Protein AF-A0A956JYJ6-F1 (afdb_monomer_lite)

Sequence (283 aa):
MKRLAWSGLVLSVLTLIACAGDPVPDDDPTSTAAQPLAGEDGTGTIAIANTVVNAYASLAADAASGDATITVDDATLLTTAALGPVGRGDLLMVIQMQGATISSANNAAYGTVSSLGGAGNYELVFATGVAGNQITLAAPLRNAYRIAGHTQVVRVPQYQRLEVTAAGSITAPAWNGSRGGVVAVYVHDDAQLDGPIDVTGRGFRGGATDNAASTNNATAYRTAADTDGAAKGEGIAGFATDYDGLGGRYGRGAPANGGGGGNAHNGGGGGGANGDDGNVWTG

pLDDT: mean 83.0, std 22.23, range [26.3, 98.81]

Secondary structure (DSSP, 8-state):
----------------------------------PPPTTTT-EEEE-STTB---EEEEB-S-B-TT-SEEEBS-GGGS-BTTTBS--TT-EEEEEE----EE---SSTTTT-EEE-TTTT-EEEEEEEEEETTEEEESS--SS-B-GGGTEEEEEE-EEEEEEE-TT--B--PPP-SSS-S----EEEEEEEESS-B--TT-SSPPPPP-S----SS---SSBS-GGGSPBPPPBTTB-THHHHHTT-SBSS---TTS----SSTTPPP-----S--------

Structure (mmCIF, N/CA/C/O backbone):
data_AF-A0A956JYJ6-F1
#
_entry.id   AF-A0A956JYJ6-F1
#
loop_
_atom_site.group_PDB
_atom_site.id
_atom_site.type_symbol
_atom_site.label_atom_id
_atom_site.label_alt_id
_atom_site.label_comp_id
_atom_site.label_asym_id
_atom_site.label_entity_id
_atom_site.label_seq_id
_atom_site.pdbx_PDB_ins_code
_atom_site.Cartn_x
_atom_site.Cartn_y
_atom_site.Cartn_z
_atom_site.occupancy
_atom_site.B_iso_or_equiv
_atom_site.auth_seq_id
_atom_site.auth_comp_id
_atom_site.auth_asym_id
_atom_site.auth_atom_id
_atom_site.pdbx_PDB_model_num
ATOM 1 N N . MET A 1 1 ? -32.620 26.097 29.976 1.00 37.81 1 MET A N 1
ATOM 2 C CA . MET A 1 1 ? -33.781 25.890 29.075 1.00 37.81 1 MET A CA 1
ATOM 3 C C . MET A 1 1 ? -33.267 25.127 27.862 1.00 37.81 1 MET A C 1
ATOM 5 O O . MET A 1 1 ? -32.302 25.603 27.301 1.00 37.81 1 MET A O 1
ATOM 9 N N . LYS A 1 2 ? -33.723 23.959 27.414 1.00 35.94 2 LYS A N 1
ATOM 10 C CA . LYS A 1 2 ? -34.711 22.957 27.831 1.00 35.94 2 LYS A CA 1
ATOM 11 C C . LYS A 1 2 ? -33.997 21.604 27.638 1.00 35.94 2 LYS A C 1
ATOM 13 O O . LYS A 1 2 ? -33.448 21.374 26.568 1.00 35.94 2 LYS A O 1
ATOM 18 N N . ARG A 1 3 ? -33.974 20.744 28.658 1.00 31.94 3 ARG A N 1
ATOM 19 C CA . ARG A 1 3 ? -33.603 19.328 28.512 1.00 31.94 3 ARG A CA 1
ATOM 20 C C . ARG A 1 3 ? -34.889 18.576 28.177 1.00 31.94 3 ARG A C 1
ATOM 22 O O . ARG A 1 3 ? -35.823 18.638 28.973 1.00 31.94 3 ARG A O 1
ATOM 29 N N . LEU A 1 4 ? -34.956 17.932 27.015 1.00 32.72 4 LEU A N 1
ATOM 30 C CA . LEU A 1 4 ? -35.999 16.953 26.716 1.00 32.72 4 LEU A CA 1
ATOM 31 C C . LEU A 1 4 ? -35.448 15.575 27.093 1.00 32.72 4 LEU A C 1
ATOM 33 O O . LEU A 1 4 ? -34.601 15.029 26.397 1.00 32.72 4 LEU A O 1
ATOM 37 N N . ALA A 1 5 ? -35.896 15.066 28.237 1.00 33.78 5 ALA A N 1
ATOM 38 C CA . ALA A 1 5 ? -35.793 13.659 28.588 1.00 33.78 5 ALA A CA 1
ATOM 39 C C . ALA A 1 5 ? -36.994 12.943 27.966 1.00 33.78 5 ALA A C 1
ATOM 41 O O . ALA A 1 5 ? -38.126 13.394 28.158 1.00 33.78 5 ALA A O 1
ATOM 42 N N . TRP A 1 6 ? -36.761 11.850 27.240 1.00 28.75 6 TRP A N 1
ATOM 43 C CA . TRP A 1 6 ? -37.832 10.938 26.857 1.00 28.75 6 TRP A CA 1
ATOM 44 C C . TRP A 1 6 ? -37.704 9.661 27.682 1.00 28.75 6 TRP A C 1
ATOM 46 O O . TRP A 1 6 ? -36.715 8.939 27.589 1.00 28.75 6 TRP A O 1
ATOM 56 N N . SER A 1 7 ? -38.701 9.450 28.538 1.00 33.88 7 SER A N 1
ATOM 57 C CA . SER A 1 7 ? -38.927 8.239 29.320 1.00 33.88 7 SER A CA 1
ATOM 58 C C . SER A 1 7 ? -39.979 7.374 28.621 1.00 33.88 7 SER A C 1
ATOM 60 O O . SER A 1 7 ? -40.988 7.901 28.152 1.00 33.88 7 SER A O 1
ATOM 62 N N . GLY A 1 8 ? -39.778 6.057 28.635 1.00 30.34 8 GLY A N 1
ATOM 63 C CA . GLY A 1 8 ? -40.733 5.018 28.222 1.00 30.34 8 GLY A CA 1
ATOM 64 C C . GLY A 1 8 ? -39.954 3.862 27.592 1.00 30.34 8 GLY A C 1
ATOM 65 O O . GLY A 1 8 ? -39.206 4.090 26.657 1.00 30.34 8 GLY A O 1
ATOM 66 N N . LEU A 1 9 ? -39.982 2.629 28.090 1.00 26.92 9 LEU A N 1
ATOM 67 C CA . LEU A 1 9 ? -41.157 1.826 28.408 1.00 26.92 9 LEU A CA 1
ATOM 68 C C . LEU A 1 9 ? -40.791 0.794 29.495 1.00 26.92 9 LEU A C 1
ATOM 70 O O . LEU A 1 9 ? -39.827 0.049 29.346 1.00 26.92 9 LEU A O 1
ATOM 74 N N . VAL A 1 10 ? -41.574 0.733 30.574 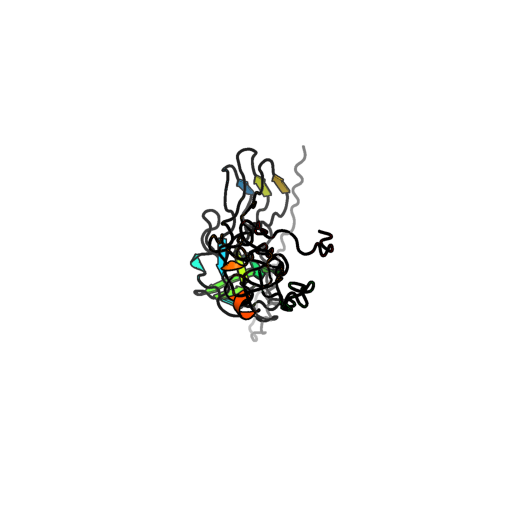1.00 28.67 10 VAL A N 1
ATOM 75 C CA . VAL A 1 10 ? -41.597 -0.400 31.511 1.00 28.67 10 VAL A CA 1
ATOM 76 C C . VAL A 1 10 ? -42.743 -1.298 31.064 1.00 28.67 10 VAL A C 1
ATOM 78 O O . VAL A 1 10 ? -43.893 -0.861 31.091 1.00 28.67 10 VAL A O 1
ATOM 81 N N . LEU A 1 11 ? -42.448 -2.534 30.659 1.00 26.30 11 LEU A N 1
ATOM 82 C CA . LEU A 1 11 ? -43.467 -3.564 30.478 1.00 26.30 11 LEU A CA 1
ATOM 83 C C . LEU A 1 11 ? -43.418 -4.505 31.683 1.00 26.30 11 LEU A C 1
ATOM 85 O O . LEU A 1 11 ? -42.419 -5.173 31.933 1.00 26.30 11 LEU A O 1
ATOM 89 N N . SER A 1 12 ? -44.506 -4.500 32.446 1.00 30.41 12 SER A N 1
ATOM 90 C CA . SER A 1 12 ? -44.765 -5.422 33.546 1.00 30.41 12 SER A CA 1
ATOM 91 C C . SER A 1 12 ? -45.734 -6.494 33.057 1.00 30.41 12 SER A C 1
ATOM 93 O O . SER A 1 12 ? -46.763 -6.167 32.470 1.00 30.41 12 SER A O 1
ATOM 95 N N . VAL A 1 13 ? -45.420 -7.764 33.307 1.00 30.50 13 VAL A N 1
ATOM 96 C CA . VAL A 1 13 ? -46.393 -8.859 33.231 1.00 30.50 13 VAL A CA 1
ATOM 97 C C . VAL A 1 13 ? -46.230 -9.704 34.489 1.00 30.50 13 VAL A C 1
ATOM 99 O O . VAL A 1 13 ? -45.162 -10.241 34.769 1.00 30.50 13 VAL A O 1
ATOM 102 N N . LEU A 1 14 ? -47.303 -9.751 35.274 1.00 28.23 14 LEU A N 1
ATOM 103 C CA . LEU A 1 14 ? -47.503 -10.607 36.438 1.00 28.23 14 LEU A CA 1
ATOM 104 C C . LEU A 1 14 ? -48.556 -11.668 36.070 1.00 28.23 14 LEU A C 1
ATOM 106 O O . LEU A 1 14 ? -49.451 -11.373 35.280 1.00 28.23 14 LEU A O 1
ATOM 110 N N . THR A 1 15 ? -48.503 -12.815 36.763 1.00 30.03 15 THR A N 1
ATOM 111 C CA . THR A 1 15 ? -49.456 -13.957 36.828 1.00 30.03 15 THR A CA 1
ATOM 112 C C . THR A 1 15 ? -49.265 -15.047 35.761 1.00 30.03 15 THR A C 1
ATOM 114 O O . THR A 1 15 ? -49.015 -14.726 34.612 1.00 30.03 15 THR A O 1
ATOM 117 N N . LEU A 1 16 ? -49.336 -16.358 36.035 1.00 28.67 16 LEU A N 1
ATOM 118 C CA . LEU A 1 16 ? -49.680 -17.165 37.217 1.00 28.67 16 LEU A CA 1
ATOM 119 C C . LEU A 1 16 ? -49.000 -18.554 37.058 1.00 28.67 16 LEU A C 1
ATOM 121 O O . LEU A 1 16 ? -48.778 -19.011 35.942 1.00 28.67 16 LEU A O 1
ATOM 125 N N . ILE A 1 17 ? -48.704 -19.239 38.164 1.00 39.53 17 ILE A N 1
ATOM 126 C CA . ILE A 1 17 ? -48.202 -20.628 38.220 1.00 39.53 17 ILE A CA 1
ATOM 127 C C . ILE A 1 17 ? -49.344 -21.621 37.930 1.00 39.53 17 ILE A C 1
ATOM 129 O O . ILE A 1 17 ? -50.376 -21.507 38.589 1.00 39.53 17 ILE A O 1
ATOM 133 N N . ALA A 1 18 ? -49.135 -22.623 37.054 1.00 32.16 18 ALA A N 1
ATOM 134 C CA . ALA A 1 18 ? -49.337 -24.058 37.360 1.00 32.16 18 ALA A CA 1
ATOM 135 C C . ALA A 1 18 ? -49.195 -25.022 36.152 1.00 32.16 18 ALA A C 1
ATOM 137 O O . ALA A 1 18 ? -49.804 -24.829 35.108 1.00 32.16 18 ALA A O 1
ATOM 138 N N . CYS A 1 19 ? -48.543 -26.153 36.459 1.00 29.84 19 CYS A N 1
ATOM 139 C CA . CYS A 1 19 ? -48.613 -27.502 35.875 1.00 29.84 19 CYS A CA 1
ATOM 140 C C . CYS A 1 19 ? -47.774 -27.841 34.625 1.00 29.84 19 CYS A C 1
ATOM 142 O O . CYS A 1 19 ? -47.815 -27.176 33.600 1.00 29.84 19 CYS A O 1
ATOM 144 N N . ALA A 1 20 ? -47.008 -28.925 34.773 1.00 47.50 20 ALA A N 1
ATOM 145 C CA . ALA A 1 20 ? -45.986 -29.445 33.875 1.00 47.50 20 ALA A CA 1
ATOM 146 C C . ALA A 1 20 ? -46.546 -30.072 32.586 1.00 47.50 20 ALA A C 1
ATOM 148 O O . ALA A 1 20 ? -47.557 -30.772 32.625 1.00 47.50 20 ALA A O 1
ATOM 149 N N . GLY A 1 21 ? -45.816 -29.893 31.483 1.00 39.41 21 GLY A N 1
ATOM 150 C CA . GLY A 1 21 ? -46.015 -30.604 30.220 1.00 39.41 21 GLY A CA 1
ATOM 151 C C . GLY A 1 21 ? -45.060 -30.100 29.134 1.00 39.41 21 GLY A C 1
ATOM 152 O O . GLY A 1 21 ? -45.311 -29.044 28.575 1.00 39.41 21 GLY A O 1
ATOM 153 N N . ASP A 1 22 ? -43.993 -30.875 28.908 1.00 44.50 22 ASP A N 1
ATOM 154 C CA . ASP A 1 22 ? -43.018 -30.915 27.800 1.00 44.50 22 ASP A CA 1
ATOM 155 C C . ASP A 1 22 ? -42.268 -29.632 27.355 1.00 44.50 22 ASP A C 1
ATOM 157 O O . ASP A 1 22 ? -42.870 -28.585 27.129 1.00 44.50 22 ASP A O 1
ATOM 161 N N . PRO A 1 23 ? -40.928 -29.694 27.169 1.00 45.44 23 PRO A N 1
ATOM 162 C CA . PRO A 1 23 ? -40.167 -28.571 26.642 1.00 45.44 23 PRO A CA 1
ATOM 163 C C . PRO A 1 23 ? -40.474 -28.401 25.151 1.00 45.44 23 PRO A C 1
ATOM 165 O O . PRO A 1 23 ? -40.090 -29.220 24.316 1.00 45.44 23 PRO A O 1
ATOM 168 N N . VAL A 1 24 ? -41.160 -27.312 24.818 1.00 53.19 24 VAL A N 1
ATOM 169 C CA . VAL A 1 24 ? -41.143 -26.754 23.465 1.00 53.19 24 VAL A CA 1
ATOM 170 C C . VAL A 1 24 ? -39.693 -26.329 23.198 1.00 53.19 24 VAL A C 1
ATOM 172 O O . VAL A 1 24 ? -39.093 -25.720 24.087 1.00 53.19 24 VAL A O 1
ATOM 175 N N . PRO A 1 25 ? -39.079 -26.662 22.049 1.00 48.88 25 PRO A N 1
ATOM 176 C CA . PRO A 1 25 ? -37.832 -26.019 21.683 1.00 48.88 25 PRO A CA 1
ATOM 177 C C . PRO A 1 25 ? -38.137 -24.528 21.564 1.00 48.88 25 PRO A C 1
ATOM 179 O O . PRO A 1 25 ? -38.906 -24.124 20.692 1.00 48.88 25 PRO A O 1
ATOM 182 N N . ASP A 1 26 ? -37.588 -23.733 22.479 1.00 48.00 26 ASP A N 1
ATOM 183 C CA . ASP A 1 26 ? -37.476 -22.300 22.277 1.00 48.00 26 ASP A CA 1
ATOM 184 C C . ASP A 1 26 ? -36.595 -22.131 21.035 1.00 48.00 26 ASP A C 1
ATOM 186 O O . ASP A 1 26 ? -35.367 -22.225 21.107 1.00 48.00 26 ASP A O 1
ATOM 190 N N . ASP A 1 27 ? -37.227 -21.944 19.876 1.00 47.69 27 ASP A N 1
ATOM 191 C CA . ASP A 1 27 ? -36.597 -21.261 18.755 1.00 47.69 27 ASP A CA 1
ATOM 192 C C . ASP A 1 27 ? -36.328 -19.835 19.246 1.00 47.69 27 ASP A C 1
ATOM 194 O O . ASP A 1 27 ? -37.133 -18.918 19.064 1.00 47.69 27 ASP A O 1
ATOM 198 N N . ASP A 1 28 ? -35.201 -19.684 19.947 1.00 49.53 28 ASP A N 1
ATOM 199 C CA . ASP A 1 28 ? -34.530 -18.411 20.150 1.00 49.53 28 ASP A CA 1
ATOM 200 C C . ASP A 1 28 ? -34.498 -17.741 18.775 1.00 49.53 28 ASP A C 1
ATOM 202 O O . ASP A 1 28 ? -33.930 -18.325 17.839 1.00 49.53 28 ASP A O 1
ATOM 206 N N . PRO A 1 29 ? -35.170 -16.592 18.574 1.00 45.94 29 PRO A N 1
ATOM 207 C CA . PRO A 1 29 ? -35.097 -15.912 17.305 1.00 45.94 29 PRO A CA 1
ATOM 208 C C . PRO A 1 29 ? -33.648 -15.487 17.130 1.00 45.94 29 PRO A C 1
ATOM 210 O O . PRO A 1 29 ? -33.217 -14.482 17.682 1.00 45.94 29 PRO A O 1
ATOM 213 N N . THR A 1 30 ? -32.930 -16.309 16.361 1.00 43.00 30 THR A N 1
ATOM 214 C CA . THR A 1 30 ? -31.802 -15.984 15.500 1.00 43.00 30 THR A CA 1
ATOM 215 C C . THR A 1 30 ? -30.992 -14.824 16.031 1.00 43.00 30 THR A C 1
ATOM 217 O O . THR A 1 30 ? -31.405 -13.678 15.863 1.00 43.00 30 THR A O 1
ATOM 220 N N . SER A 1 31 ? -29.824 -15.128 16.596 1.00 37.31 31 SER A N 1
ATOM 221 C CA . SER A 1 31 ? -28.757 -14.170 16.851 1.00 37.31 31 SER A CA 1
ATOM 222 C C . SER A 1 31 ? -28.687 -13.133 15.728 1.00 37.31 31 SER A C 1
ATOM 224 O O . SER A 1 31 ? -28.050 -13.318 14.692 1.00 37.31 31 SER A O 1
ATOM 226 N N . THR A 1 32 ? -29.358 -11.997 15.924 1.00 34.78 32 THR A N 1
ATOM 227 C CA . THR A 1 32 ? -29.050 -10.794 15.178 1.00 34.78 32 THR A CA 1
ATOM 228 C C . THR A 1 32 ? -27.614 -10.531 15.559 1.00 34.78 32 THR A C 1
ATOM 230 O O . THR A 1 32 ? -27.335 -10.145 16.695 1.00 34.78 32 THR A O 1
ATOM 233 N N . ALA A 1 33 ? -26.697 -10.852 14.648 1.00 37.44 33 ALA A N 1
ATOM 234 C CA . ALA A 1 33 ? -25.321 -10.424 14.724 1.00 37.44 33 ALA A CA 1
ATOM 235 C C . ALA A 1 33 ? -25.378 -8.899 14.761 1.00 37.44 33 ALA A C 1
ATOM 237 O O . ALA A 1 33 ? -25.420 -8.249 13.716 1.00 37.44 33 ALA A O 1
ATOM 238 N N . ALA A 1 34 ? -25.484 -8.347 15.973 1.00 38.09 34 ALA A N 1
ATOM 239 C CA . ALA A 1 34 ? -25.304 -6.941 16.232 1.00 38.09 34 ALA A CA 1
ATOM 240 C C . ALA A 1 34 ? -23.925 -6.637 15.664 1.00 38.09 34 ALA A C 1
ATOM 242 O O . ALA A 1 34 ? -22.907 -7.089 16.195 1.00 38.09 34 ALA A O 1
ATOM 243 N N . GLN A 1 35 ? -23.916 -5.995 14.499 1.00 45.50 35 GLN A N 1
ATOM 244 C CA . GLN A 1 35 ? -22.689 -5.454 13.956 1.00 45.50 35 GLN A CA 1
ATOM 245 C C . GLN A 1 35 ? -22.162 -4.488 15.021 1.00 45.50 35 GLN A C 1
ATOM 247 O O . GLN A 1 35 ? -22.983 -3.809 15.653 1.00 45.50 35 GLN A O 1
ATOM 252 N N . PRO A 1 36 ? -20.846 -4.463 15.284 1.00 51.84 36 PRO A N 1
ATOM 253 C CA . PRO A 1 36 ? -20.277 -3.487 16.201 1.00 51.84 36 PRO A CA 1
ATOM 254 C C . PRO A 1 36 ? -20.802 -2.106 15.808 1.00 51.84 36 PRO A C 1
ATOM 256 O O . PRO A 1 36 ? -20.860 -1.788 14.615 1.00 51.84 36 PRO A O 1
ATOM 259 N N . LEU A 1 37 ? -21.280 -1.332 16.784 1.00 52.91 37 LEU A N 1
ATOM 260 C CA . LEU A 1 37 ? -21.711 0.027 16.499 1.00 52.91 37 LEU A CA 1
ATOM 261 C C . LEU A 1 37 ? -20.496 0.792 15.959 1.00 52.91 37 LEU A C 1
ATOM 263 O O . LEU A 1 37 ? -19.358 0.588 16.371 1.00 52.91 37 LEU A O 1
ATOM 267 N N . ALA A 1 38 ? -20.730 1.646 14.979 1.00 59.00 38 ALA A N 1
ATOM 268 C CA . ALA A 1 38 ? -19.701 2.529 14.470 1.00 59.00 38 ALA A CA 1
ATOM 269 C C . ALA A 1 38 ? -19.337 3.573 15.550 1.00 59.00 38 ALA A C 1
ATOM 271 O O . ALA A 1 38 ? -20.233 4.175 16.137 1.00 59.00 38 ALA A O 1
ATOM 272 N N . GLY A 1 39 ? -18.041 3.806 15.801 1.00 60.53 39 GLY A N 1
ATOM 273 C CA . GLY A 1 39 ? -17.573 4.847 16.735 1.00 60.53 39 GLY A CA 1
ATOM 274 C C . GLY A 1 39 ? -17.233 4.397 18.167 1.00 60.53 39 GLY A C 1
ATOM 275 O O . GLY A 1 39 ? -17.165 5.239 19.062 1.00 60.53 39 GLY A O 1
ATOM 276 N N . GLU A 1 40 ? -17.015 3.101 18.405 1.00 75.00 40 GLU A N 1
ATOM 277 C CA . GLU A 1 40 ? -16.729 2.541 19.744 1.00 75.00 40 GLU A CA 1
ATOM 278 C C . GLU A 1 40 ? -15.386 2.994 20.351 1.00 75.00 40 GLU A C 1
ATOM 280 O O . GLU A 1 40 ? -15.216 2.927 21.569 1.00 75.00 40 GLU A O 1
ATOM 285 N N . ASP A 1 41 ? -14.450 3.530 19.556 1.00 80.88 41 ASP A N 1
ATOM 286 C CA . ASP A 1 41 ? -13.145 3.981 20.071 1.00 80.88 41 ASP A CA 1
ATOM 287 C C . ASP A 1 41 ? -13.211 5.383 20.710 1.00 80.88 41 ASP A C 1
ATOM 289 O O . ASP A 1 41 ? -12.198 5.942 21.142 1.00 80.88 41 ASP A O 1
ATOM 293 N N . GLY A 1 42 ? -14.409 5.972 20.787 1.00 83.81 42 GLY A N 1
ATOM 294 C CA . GLY A 1 42 ? -14.659 7.250 21.445 1.00 83.81 42 GLY A CA 1
ATOM 295 C C . GLY A 1 42 ? -14.110 8.454 20.676 1.00 83.81 42 GLY A C 1
ATOM 296 O O . GLY A 1 42 ? -14.002 8.450 19.451 1.00 83.81 42 GLY A O 1
ATOM 297 N N . THR A 1 43 ? -13.819 9.546 21.387 1.00 88.25 43 THR A N 1
ATOM 298 C CA . THR A 1 43 ? -13.225 10.746 20.773 1.00 88.25 43 THR A CA 1
ATOM 299 C C . THR A 1 43 ? -11.704 10.597 20.690 1.00 88.25 43 THR A C 1
ATOM 301 O O . THR A 1 43 ? -11.050 10.420 21.716 1.00 88.25 43 THR A O 1
ATOM 304 N N . GLY A 1 44 ? -11.142 10.704 19.487 1.00 91.19 44 GLY A N 1
ATOM 305 C CA . GLY A 1 44 ? -9.700 10.726 19.254 1.00 91.19 44 GLY A CA 1
ATOM 306 C C . GLY A 1 44 ? -9.168 12.154 19.144 1.00 91.19 44 GLY A C 1
ATOM 307 O O . GLY A 1 44 ? -9.687 12.937 18.355 1.00 91.19 44 GLY A O 1
ATOM 308 N N . THR A 1 45 ? -8.104 12.481 19.882 1.00 95.31 45 THR A N 1
ATOM 309 C CA . THR A 1 45 ? -7.376 13.755 19.741 1.00 95.31 45 THR A CA 1
ATOM 310 C C . THR A 1 45 ? -5.922 13.486 19.362 1.00 95.31 45 THR A C 1
ATOM 312 O O . THR A 1 45 ? -5.158 12.913 20.141 1.00 95.31 45 THR A O 1
ATOM 315 N N . ILE A 1 46 ? -5.517 13.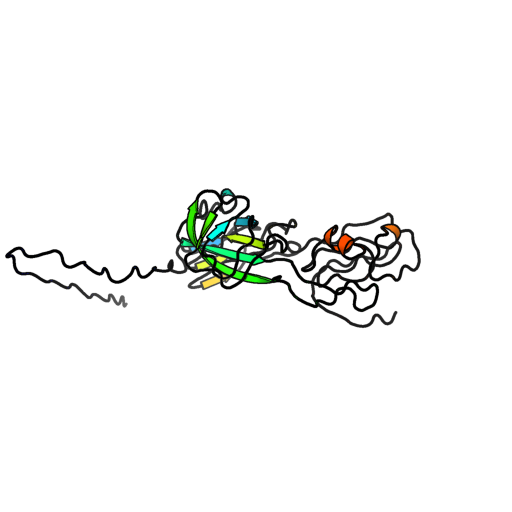929 18.174 1.00 97.12 46 ILE A N 1
ATOM 316 C CA . ILE A 1 46 ? -4.150 13.838 17.663 1.00 97.12 46 ILE A CA 1
ATOM 317 C C . ILE A 1 46 ? -3.473 15.190 17.863 1.00 97.12 46 ILE A C 1
ATOM 319 O O . ILE A 1 46 ? -3.695 16.133 17.108 1.00 97.12 46 ILE A O 1
ATOM 323 N N . ALA A 1 47 ? -2.642 15.280 18.902 1.00 96.81 47 ALA A N 1
ATOM 324 C CA . ALA A 1 47 ? -1.929 16.505 19.274 1.00 96.81 47 ALA A CA 1
ATOM 325 C C . ALA A 1 47 ? -0.415 16.455 19.008 1.00 96.81 47 ALA A C 1
ATOM 327 O O . ALA A 1 47 ? 0.289 17.428 19.271 1.00 96.81 47 ALA A O 1
ATOM 328 N N . ILE A 1 48 ? 0.090 15.321 18.514 1.00 96.38 48 ILE A N 1
ATOM 329 C CA . ILE A 1 48 ? 1.512 15.088 18.247 1.00 96.38 48 ILE A CA 1
ATOM 330 C C . ILE A 1 48 ? 1.699 14.890 16.742 1.00 96.38 48 ILE A C 1
ATOM 332 O O . ILE A 1 48 ? 0.943 14.155 16.100 1.00 96.38 48 ILE A O 1
ATOM 336 N N . ALA A 1 49 ? 2.703 15.556 16.175 1.00 97.50 49 ALA A N 1
ATOM 337 C CA . ALA A 1 49 ? 3.065 15.401 14.774 1.00 97.50 49 ALA A CA 1
ATOM 338 C C . ALA A 1 49 ? 3.555 13.977 14.462 1.00 97.50 49 ALA A C 1
ATOM 340 O O . ALA A 1 49 ? 4.232 13.344 15.272 1.00 97.50 49 ALA A O 1
ATOM 341 N N . ASN A 1 50 ? 3.277 13.512 13.245 1.00 96.56 50 ASN A N 1
ATOM 342 C CA . ASN A 1 50 ? 3.671 12.208 12.709 1.00 96.56 50 ASN A CA 1
ATOM 343 C C . ASN A 1 50 ? 3.097 11.023 13.500 1.00 96.56 50 ASN A C 1
ATOM 345 O O . ASN A 1 50 ? 3.745 9.984 13.639 1.00 96.56 50 ASN A O 1
ATOM 349 N N . THR A 1 51 ? 1.873 11.166 14.008 1.00 97.88 51 THR A N 1
ATOM 350 C CA . THR A 1 51 ? 1.181 10.078 14.696 1.00 97.88 51 THR A CA 1
ATOM 351 C C . THR A 1 51 ? 0.732 9.021 13.688 1.00 97.88 51 THR A C 1
ATOM 353 O O . THR A 1 51 ? 0.065 9.328 12.702 1.00 97.88 51 THR A O 1
ATOM 356 N N . VAL A 1 52 ? 1.068 7.758 13.948 1.00 97.38 52 VAL A N 1
ATOM 357 C CA . VAL A 1 52 ? 0.551 6.611 13.193 1.00 97.38 52 VAL A CA 1
ATOM 358 C C . VAL A 1 52 ? -0.634 6.031 13.959 1.00 97.38 52 VAL A C 1
ATOM 360 O O . VAL A 1 52 ? -0.469 5.522 15.065 1.00 97.38 52 VAL A O 1
ATOM 363 N N . VAL A 1 53 ? -1.828 6.124 13.372 1.00 96.94 53 VAL A N 1
ATOM 364 C CA . VAL A 1 53 ? -3.092 5.686 14.000 1.00 96.94 53 VAL A CA 1
ATOM 365 C C . VAL A 1 53 ? -3.491 4.253 13.630 1.00 96.94 53 VAL A C 1
ATOM 367 O O . VAL A 1 53 ? -4.321 3.646 14.301 1.00 96.94 53 VAL A O 1
ATOM 370 N N . ASN A 1 54 ? -2.886 3.705 12.576 1.00 98.12 54 ASN A N 1
ATOM 371 C CA . ASN A 1 54 ? -3.140 2.358 12.077 1.00 98.12 54 ASN A CA 1
ATOM 372 C C . ASN A 1 54 ? -2.086 1.352 12.548 1.00 98.12 54 ASN A C 1
ATOM 374 O O . ASN A 1 54 ? -0.948 1.708 12.850 1.00 98.12 54 ASN A O 1
ATOM 378 N N . ALA A 1 55 ? -2.454 0.075 12.509 1.00 98.38 55 ALA A N 1
ATOM 379 C CA . ALA A 1 55 ? -1.534 -1.052 12.617 1.00 98.38 55 ALA A CA 1
ATOM 380 C C . ALA A 1 55 ? -1.660 -1.943 11.374 1.00 98.38 55 ALA A C 1
ATOM 382 O O . ALA A 1 55 ? -2.710 -1.939 10.733 1.00 98.38 55 ALA A O 1
ATOM 383 N N . TYR A 1 56 ? -0.608 -2.683 11.019 1.00 98.69 56 TYR A N 1
ATOM 384 C CA . TYR A 1 56 ? -0.514 -3.345 9.714 1.00 98.69 56 TYR A CA 1
ATOM 385 C C . TYR A 1 56 ? 0.054 -4.754 9.845 1.00 98.69 56 TYR A C 1
ATOM 387 O O . TYR A 1 56 ? 1.110 -4.944 10.449 1.00 98.69 56 TYR A O 1
AT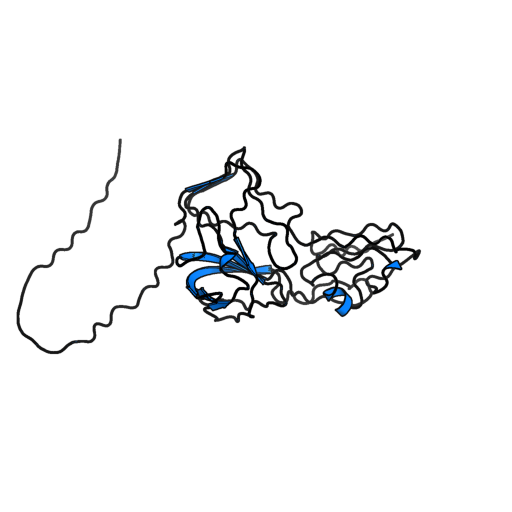OM 395 N N . ALA A 1 57 ? -0.592 -5.706 9.187 1.00 98.62 57 ALA A N 1
ATOM 396 C CA . ALA A 1 57 ? -0.099 -7.059 8.974 1.00 98.62 57 ALA A CA 1
ATOM 397 C C . ALA A 1 57 ? -0.227 -7.419 7.489 1.00 98.62 57 ALA A C 1
ATOM 399 O O . ALA A 1 57 ? -0.968 -6.776 6.745 1.00 98.62 57 ALA A O 1
ATOM 400 N N . SER A 1 58 ? 0.508 -8.427 7.043 1.00 98.56 58 SER A N 1
ATOM 401 C CA . SER A 1 58 ? 0.442 -8.913 5.661 1.00 98.56 58 SER A CA 1
ATOM 402 C C . SER A 1 58 ? -0.468 -10.135 5.606 1.00 98.56 58 SER A C 1
ATOM 404 O O . SER A 1 58 ? -0.519 -10.910 6.559 1.00 98.56 58 SER A O 1
ATOM 406 N N . LEU A 1 59 ? -1.177 -10.343 4.502 1.00 98.56 59 LEU A N 1
ATOM 407 C CA . LEU A 1 59 ? -1.920 -11.583 4.295 1.00 98.56 59 LEU A CA 1
ATOM 408 C C . LEU A 1 59 ? -0.933 -12.759 4.142 1.00 98.56 59 LEU A C 1
ATOM 410 O O . LEU A 1 59 ? 0.016 -12.667 3.366 1.00 98.56 59 LEU A O 1
ATOM 414 N N . ALA A 1 60 ? -1.153 -13.857 4.867 1.00 98.50 60 ALA A N 1
ATOM 415 C CA . ALA A 1 60 ? -0.281 -15.040 4.860 1.00 98.50 60 ALA A CA 1
ATOM 416 C C . ALA A 1 60 ? -0.871 -16.257 4.131 1.00 98.50 60 ALA A C 1
ATOM 418 O O . ALA A 1 60 ? -0.148 -17.214 3.860 1.00 98.50 60 ALA A O 1
ATOM 419 N N . ALA A 1 61 ? -2.163 -16.227 3.805 1.00 98.44 61 ALA A N 1
ATOM 420 C CA . ALA A 1 61 ? -2.853 -17.218 2.982 1.00 98.44 61 ALA A CA 1
ATOM 421 C C . ALA A 1 61 ? -3.787 -16.489 2.010 1.00 98.44 61 ALA A C 1
ATOM 423 O O . ALA A 1 61 ? -4.458 -15.547 2.427 1.00 98.44 61 ALA A O 1
ATOM 424 N N . ASP A 1 62 ? -3.847 -16.914 0.744 1.00 98.56 62 ASP A N 1
ATOM 425 C CA . ASP A 1 62 ? -4.847 -16.394 -0.198 1.00 98.56 62 ASP A CA 1
ATOM 426 C C . ASP A 1 62 ? -6.252 -16.552 0.405 1.00 98.56 62 ASP A C 1
ATOM 428 O O . ASP A 1 62 ? -6.582 -17.608 0.946 1.00 98.56 62 ASP A O 1
ATOM 432 N N . ALA A 1 63 ? -7.066 -15.504 0.300 1.00 98.50 63 ALA A N 1
ATOM 433 C CA . ALA A 1 63 ? -8.437 -15.486 0.792 1.00 98.50 63 ALA A CA 1
ATOM 434 C C . ALA A 1 63 ? -9.398 -15.395 -0.396 1.00 98.50 63 ALA A C 1
ATOM 436 O O . ALA A 1 63 ? -9.259 -14.527 -1.263 1.00 98.50 63 ALA A O 1
ATOM 437 N N . ALA A 1 64 ? -10.362 -16.303 -0.465 1.00 98.50 64 ALA A N 1
ATOM 438 C CA . ALA A 1 64 ? -11.363 -16.342 -1.515 1.00 98.50 64 ALA A CA 1
ATOM 439 C C . ALA A 1 64 ? -12.563 -15.441 -1.189 1.00 98.50 64 ALA A C 1
ATOM 441 O O . ALA A 1 64 ? -12.877 -15.148 -0.037 1.00 98.50 64 ALA A O 1
ATOM 442 N N . SER A 1 65 ? -13.288 -15.044 -2.237 1.00 98.25 65 SER A N 1
ATOM 443 C CA . SER A 1 65 ? -14.636 -14.497 -2.064 1.00 98.25 65 SER A CA 1
ATOM 444 C C . SER A 1 65 ? -15.512 -15.546 -1.372 1.00 98.25 65 SER A C 1
ATOM 446 O O . SER A 1 65 ? -15.517 -16.710 -1.773 1.00 98.25 65 SER A O 1
ATOM 448 N N . GLY A 1 66 ? -16.240 -15.134 -0.339 1.00 98.44 66 GLY A N 1
ATOM 449 C CA . GLY A 1 66 ? -17.030 -16.014 0.517 1.00 98.44 66 GLY A CA 1
ATOM 450 C C . GLY A 1 66 ? -16.295 -16.535 1.755 1.00 98.44 66 GLY A C 1
ATOM 451 O O . GLY A 1 66 ? -16.949 -17.130 2.613 1.00 98.44 66 GLY A O 1
ATOM 452 N N . ASP A 1 67 ? -14.992 -16.279 1.912 1.00 98.56 67 ASP A N 1
ATOM 453 C CA . ASP A 1 67 ? -14.282 -16.646 3.138 1.00 98.56 67 ASP A CA 1
ATOM 454 C C . ASP A 1 67 ? -14.698 -15.738 4.301 1.00 98.56 67 ASP A C 1
ATOM 456 O O . ASP A 1 67 ? -14.696 -14.511 4.195 1.00 98.56 67 ASP A O 1
ATOM 460 N N . ALA A 1 68 ? -15.025 -16.348 5.441 1.00 98.25 68 ALA A N 1
ATOM 461 C CA . ALA A 1 68 ? -15.330 -15.655 6.697 1.00 98.25 68 ALA A CA 1
ATOM 462 C C . ALA A 1 68 ? -14.127 -15.605 7.657 1.00 98.25 68 ALA A C 1
ATOM 464 O O . ALA A 1 68 ? -14.266 -15.238 8.823 1.00 98.25 68 ALA A O 1
ATOM 465 N N . THR A 1 69 ? -12.945 -15.995 7.186 1.00 98.44 69 THR A N 1
ATOM 466 C CA . THR A 1 69 ? -11.694 -15.955 7.945 1.00 98.44 69 THR A CA 1
ATOM 467 C C . THR A 1 69 ? -10.561 -15.492 7.050 1.00 98.44 69 THR A C 1
ATOM 469 O O . THR A 1 69 ? -10.495 -15.893 5.892 1.00 98.44 69 THR A O 1
ATOM 472 N N . ILE A 1 70 ? -9.628 -14.732 7.609 1.00 98.69 70 ILE A N 1
ATOM 473 C CA . ILE A 1 70 ? -8.350 -14.400 6.972 1.00 98.69 70 ILE A CA 1
ATOM 474 C C . ILE A 1 70 ? -7.199 -14.851 7.866 1.00 98.69 70 ILE A C 1
ATOM 476 O O . ILE A 1 70 ? -7.334 -14.907 9.089 1.00 98.69 70 ILE A O 1
ATOM 480 N N . THR A 1 71 ? -6.052 -15.164 7.270 1.00 98.75 71 THR A N 1
ATOM 481 C CA . THR A 1 71 ? -4.824 -15.487 8.007 1.00 98.75 71 THR A CA 1
ATOM 482 C C . THR A 1 71 ? -3.752 -14.465 7.672 1.00 98.75 71 THR A C 1
ATOM 484 O O . THR A 1 71 ? -3.426 -14.272 6.502 1.00 98.75 71 THR A O 1
ATOM 487 N N . VAL A 1 72 ? -3.214 -13.809 8.697 1.00 98.81 72 VAL A N 1
ATOM 488 C CA . VAL A 1 72 ? -2.139 -12.815 8.569 1.00 98.81 72 VAL A CA 1
ATOM 489 C C . VAL A 1 72 ? -0.773 -13.408 8.923 1.00 98.81 72 VAL A C 1
ATOM 491 O O . VAL A 1 72 ? -0.688 -14.498 9.484 1.00 98.81 72 VAL A O 1
ATOM 494 N N . ASP A 1 73 ? 0.307 -12.715 8.572 1.00 98.50 73 ASP A N 1
ATOM 495 C CA . ASP A 1 73 ? 1.683 -13.119 8.890 1.00 98.50 73 ASP A CA 1
ATOM 496 C C . ASP A 1 73 ? 1.943 -13.122 10.399 1.00 98.50 73 ASP A C 1
ATOM 498 O O . ASP A 1 73 ? 2.516 -14.073 10.932 1.00 98.50 73 ASP A O 1
ATOM 502 N N . ASP A 1 74 ? 1.474 -12.085 11.088 1.00 98.38 74 ASP A N 1
ATOM 503 C CA . ASP A 1 74 ? 1.559 -11.948 12.536 1.00 98.38 74 ASP A CA 1
ATOM 504 C C . ASP A 1 74 ? 0.439 -11.031 13.051 1.00 98.38 74 ASP A C 1
ATOM 506 O O . ASP A 1 74 ? 0.464 -9.812 12.865 1.00 98.38 74 ASP A O 1
ATOM 510 N N . ALA A 1 75 ? -0.560 -11.613 13.722 1.00 98.06 75 ALA A N 1
ATOM 511 C CA . ALA A 1 75 ? -1.681 -10.846 14.268 1.00 98.06 75 ALA A CA 1
ATOM 512 C C . ALA A 1 75 ? -1.265 -9.917 15.420 1.00 98.06 75 ALA A C 1
ATOM 514 O O . ALA A 1 75 ? -1.961 -8.938 15.694 1.00 98.06 75 ALA A O 1
ATOM 515 N N . THR A 1 76 ? -0.121 -10.160 16.069 1.00 97.75 76 THR A N 1
ATOM 516 C CA . THR A 1 76 ? 0.373 -9.284 17.142 1.00 97.75 76 THR A CA 1
ATOM 517 C C . THR A 1 76 ? 0.804 -7.914 16.613 1.00 97.75 76 THR A C 1
ATOM 519 O O . THR A 1 76 ? 0.768 -6.931 17.357 1.00 97.75 76 THR A O 1
ATOM 522 N N . LEU A 1 77 ? 1.109 -7.812 15.311 1.00 98.06 77 LEU A N 1
ATOM 523 C CA . LEU A 1 77 ? 1.404 -6.547 14.638 1.00 98.06 77 LEU A CA 1
ATOM 524 C C . LEU A 1 77 ? 0.178 -5.646 14.481 1.00 98.06 77 LEU A C 1
ATOM 526 O O . LEU A 1 77 ? 0.348 -4.444 14.297 1.00 98.06 77 LEU A O 1
ATOM 530 N N . LEU A 1 78 ? -1.044 -6.178 14.597 1.00 98.31 78 LEU A N 1
ATOM 531 C CA . LEU A 1 78 ? -2.291 -5.402 14.569 1.00 98.31 78 LEU A CA 1
ATOM 532 C C . LEU A 1 78 ? -2.602 -4.769 15.938 1.00 98.31 78 LEU A C 1
ATOM 534 O O . LEU A 1 78 ? -3.739 -4.765 16.410 1.00 98.31 78 LEU A O 1
ATOM 538 N N . THR A 1 79 ? -1.575 -4.209 16.573 1.00 96.62 79 THR A N 1
ATOM 539 C CA . THR A 1 79 ? -1.631 -3.576 17.893 1.00 96.62 79 THR A CA 1
ATOM 540 C C . THR A 1 79 ? -1.321 -2.088 17.770 1.00 96.62 79 THR A C 1
ATOM 542 O O . THR A 1 79 ? -0.330 -1.713 17.147 1.00 96.62 79 THR A O 1
ATOM 545 N N . THR A 1 80 ? -2.127 -1.229 18.397 1.00 93.00 80 THR A N 1
ATOM 546 C CA . THR A 1 80 ? -1.808 0.202 18.549 1.00 93.00 80 THR A CA 1
ATOM 547 C C . THR A 1 80 ? -1.742 0.571 20.025 1.00 93.00 80 THR A C 1
ATOM 549 O O . THR A 1 80 ? -2.342 -0.087 20.875 1.00 93.00 80 THR A O 1
ATOM 552 N N . ALA A 1 81 ? -1.033 1.654 20.347 1.00 88.25 81 ALA A N 1
ATOM 553 C CA . ALA A 1 81 ? -0.986 2.158 21.719 1.00 88.25 81 ALA A CA 1
ATOM 554 C C . ALA A 1 81 ? -2.373 2.589 22.235 1.00 88.25 81 ALA A C 1
ATOM 556 O O . ALA A 1 81 ? -2.644 2.465 23.424 1.00 88.25 81 ALA A O 1
ATOM 557 N N . ALA A 1 82 ? -3.241 3.080 21.343 1.00 86.94 82 ALA A N 1
ATOM 558 C CA . ALA A 1 82 ? -4.572 3.568 21.696 1.00 86.94 82 ALA A CA 1
ATOM 559 C C . ALA A 1 82 ? -5.596 2.440 21.883 1.00 86.94 82 ALA A C 1
ATOM 561 O O . ALA A 1 82 ? -6.434 2.528 22.773 1.00 86.94 82 ALA A O 1
ATOM 562 N N . LEU A 1 83 ? -5.526 1.388 21.061 1.00 89.19 83 LEU A N 1
ATOM 563 C CA . LEU A 1 83 ? -6.570 0.364 20.982 1.00 89.19 83 LEU A CA 1
ATOM 564 C C . LEU A 1 83 ? -6.116 -1.023 21.469 1.00 89.19 83 LEU A C 1
ATOM 566 O O . LEU A 1 83 ? -6.871 -1.988 21.364 1.00 89.19 83 LEU A O 1
ATOM 570 N N . GLY A 1 84 ? -4.874 -1.171 21.942 1.00 93.69 84 GLY A N 1
ATOM 571 C CA . GLY A 1 84 ? -4.319 -2.473 22.332 1.00 93.69 84 GLY A CA 1
ATOM 572 C C . GLY A 1 84 ? -4.153 -3.422 21.137 1.00 93.69 84 GLY A C 1
ATOM 573 O O . GLY A 1 84 ? -4.028 -2.935 20.014 1.00 93.69 84 GLY A O 1
ATOM 574 N N . PRO A 1 85 ? -4.088 -4.751 21.335 1.00 95.81 85 PRO A N 1
ATOM 575 C CA . PRO A 1 85 ? -4.076 -5.729 20.242 1.00 95.81 85 PRO A CA 1
ATOM 576 C C . PRO A 1 85 ? -5.443 -5.856 19.562 1.00 95.81 85 PRO A C 1
ATOM 578 O O . PRO A 1 85 ? -6.464 -5.531 20.166 1.00 95.81 85 PRO A O 1
ATOM 581 N N . VAL A 1 86 ? -5.460 -6.351 18.320 1.00 96.88 86 VAL A N 1
ATOM 582 C CA . VAL A 1 86 ? -6.705 -6.615 17.588 1.00 96.88 86 VAL A CA 1
ATOM 583 C C . VAL A 1 86 ? -7.606 -7.601 18.340 1.00 96.88 86 VAL A C 1
ATOM 585 O O . VAL A 1 86 ? -7.143 -8.607 18.882 1.00 96.88 86 VAL A O 1
ATOM 588 N N . GLY A 1 87 ? -8.906 -7.330 18.353 1.00 94.12 87 GLY A N 1
ATOM 589 C CA . GLY A 1 87 ? -9.914 -8.108 19.051 1.00 94.12 87 GLY A CA 1
ATOM 590 C C . GLY A 1 87 ? -11.288 -8.055 18.389 1.00 94.12 87 GLY A C 1
ATOM 591 O O . GLY A 1 87 ? -11.485 -7.528 17.295 1.00 94.12 87 GLY A O 1
ATOM 592 N N . ARG A 1 88 ? -12.267 -8.657 19.068 1.00 93.94 88 ARG A N 1
ATOM 593 C CA . ARG A 1 88 ? -13.665 -8.667 18.629 1.00 93.94 88 ARG A CA 1
ATOM 594 C C . ARG A 1 88 ? -14.222 -7.242 18.606 1.00 93.94 88 ARG A C 1
ATOM 596 O O . ARG A 1 88 ? -14.167 -6.559 19.619 1.00 93.94 88 ARG A O 1
ATOM 603 N N . GLY A 1 89 ? -14.843 -6.862 17.496 1.00 92.12 89 GLY A N 1
ATOM 604 C CA . GLY A 1 89 ? -15.449 -5.548 17.284 1.00 92.12 89 GLY A CA 1
ATOM 605 C C . GLY A 1 89 ? -14.573 -4.575 16.495 1.00 92.12 89 GLY A C 1
ATOM 606 O O . GLY A 1 89 ? -15.085 -3.568 16.013 1.00 92.12 89 GLY A O 1
ATOM 607 N N . ASP A 1 90 ? -13.291 -4.894 16.307 1.00 95.88 90 ASP A N 1
ATOM 608 C CA . ASP A 1 90 ? -12.376 -4.030 15.568 1.00 95.88 90 ASP A CA 1
ATOM 609 C C . ASP A 1 90 ? -12.678 -4.007 14.073 1.00 95.88 90 ASP A C 1
ATOM 611 O O . ASP A 1 90 ? -12.977 -5.036 13.460 1.00 95.88 90 ASP A O 1
ATOM 615 N N . LEU A 1 91 ? -12.507 -2.829 13.478 1.00 97.44 91 LEU A N 1
ATOM 616 C CA . LEU A 1 91 ? -12.574 -2.628 12.042 1.00 97.44 91 LEU A CA 1
ATOM 617 C C . LEU A 1 91 ? -11.206 -2.875 11.406 1.00 97.44 91 LEU A C 1
ATOM 619 O O . LEU A 1 91 ? -10.182 -2.329 11.824 1.00 97.44 91 LEU A O 1
ATOM 623 N N . LEU A 1 92 ? -11.198 -3.682 10.355 1.00 98.44 92 LEU A N 1
ATOM 624 C CA . LEU A 1 92 ? -10.028 -3.983 9.546 1.00 98.44 92 LEU A CA 1
ATOM 625 C C . LEU A 1 92 ? -10.296 -3.573 8.101 1.00 98.44 92 LEU A C 1
ATOM 627 O O . LEU A 1 92 ? -11.389 -3.783 7.584 1.00 98.44 92 LEU A O 1
ATOM 631 N N . MET A 1 93 ? -9.284 -3.041 7.428 1.00 98.75 93 MET A N 1
ATOM 632 C CA . MET A 1 93 ? -9.260 -2.895 5.980 1.00 98.75 93 MET A CA 1
ATOM 633 C C . MET A 1 93 ? -8.386 -3.993 5.391 1.00 98.75 93 MET A C 1
ATOM 635 O O . MET A 1 93 ? -7.197 -4.059 5.694 1.00 98.75 93 MET A O 1
ATOM 639 N N . VAL A 1 94 ? -8.953 -4.834 4.535 1.00 98.75 94 VAL A N 1
ATOM 640 C CA . VAL A 1 94 ? -8.181 -5.759 3.697 1.00 98.75 94 VAL A CA 1
ATOM 641 C C . VAL A 1 94 ? -7.974 -5.065 2.360 1.00 98.75 94 VAL A C 1
ATOM 643 O O . VAL A 1 94 ? -8.957 -4.679 1.738 1.00 98.75 94 VAL A O 1
ATOM 646 N N . ILE A 1 95 ? -6.727 -4.855 1.934 1.00 98.81 95 ILE A N 1
ATOM 647 C CA . ILE A 1 95 ? -6.409 -4.148 0.686 1.00 98.81 95 ILE A CA 1
ATOM 648 C C . ILE A 1 95 ? -5.292 -4.845 -0.079 1.00 98.81 95 ILE A C 1
ATOM 650 O O . ILE A 1 95 ? -4.221 -5.116 0.466 1.00 98.81 95 ILE A O 1
ATOM 654 N N . GLN A 1 96 ? -5.532 -5.108 -1.363 1.00 98.62 96 GLN A N 1
ATOM 655 C CA . GLN A 1 96 ? -4.525 -5.663 -2.259 1.00 98.62 96 GLN A CA 1
ATOM 656 C C . GLN A 1 96 ? -3.790 -4.536 -2.989 1.00 98.62 96 GLN A C 1
ATOM 658 O O . GLN A 1 96 ? -4.394 -3.772 -3.742 1.00 98.62 96 GLN A O 1
ATOM 663 N N . MET A 1 97 ? -2.479 -4.427 -2.777 1.00 97.88 97 MET A N 1
ATOM 664 C CA . MET A 1 97 ? -1.693 -3.299 -3.288 1.00 97.88 97 MET A CA 1
ATOM 665 C C . MET A 1 97 ? -1.266 -3.497 -4.749 1.00 97.88 97 MET A C 1
ATOM 667 O O . MET A 1 97 ? -1.207 -2.540 -5.517 1.00 97.88 97 MET A O 1
ATOM 671 N N . GLN A 1 98 ? -0.983 -4.735 -5.150 1.00 98.00 98 GLN A N 1
ATOM 672 C CA . GLN A 1 98 ? -0.392 -5.105 -6.439 1.00 98.00 98 GLN A CA 1
ATOM 673 C C . GLN A 1 98 ? -1.135 -6.289 -7.083 1.00 98.00 98 GLN A C 1
ATOM 675 O O . GLN A 1 98 ? -2.149 -6.769 -6.579 1.00 98.00 98 GLN A O 1
ATOM 680 N N . GLY A 1 99 ? -0.655 -6.755 -8.235 1.00 96.75 99 GLY A N 1
ATOM 681 C CA . GLY A 1 99 ? -1.207 -7.900 -8.972 1.00 96.75 99 GLY A CA 1
ATOM 682 C C . GLY A 1 99 ? -1.667 -7.570 -10.391 1.00 96.75 99 GLY A C 1
ATOM 683 O O . GLY A 1 99 ? -2.214 -8.435 -11.075 1.00 96.75 99 GLY A O 1
ATOM 684 N N . ALA A 1 100 ? -1.448 -6.339 -10.855 1.00 97.31 100 ALA A N 1
ATOM 685 C CA . ALA A 1 100 ? -1.819 -5.941 -12.201 1.00 97.31 100 ALA A CA 1
ATOM 686 C C . ALA A 1 100 ? -0.976 -6.669 -13.254 1.00 97.31 100 ALA A C 1
ATOM 688 O O . ALA A 1 100 ? 0.238 -6.810 -13.131 1.00 97.31 100 ALA A O 1
ATOM 689 N N . THR A 1 101 ? -1.629 -7.084 -14.335 1.00 97.00 101 THR A N 1
ATOM 690 C CA . THR A 1 101 ? -0.965 -7.588 -15.535 1.00 97.00 101 THR A CA 1
ATOM 691 C C . THR A 1 101 ? -0.745 -6.434 -16.502 1.00 97.00 101 THR A C 1
ATOM 693 O O . THR A 1 101 ? -1.681 -5.700 -16.829 1.00 97.00 101 THR A O 1
ATOM 696 N N . ILE A 1 102 ? 0.490 -6.295 -16.980 1.00 96.44 102 ILE A N 1
ATOM 697 C CA . ILE A 1 102 ? 0.883 -5.277 -17.956 1.00 96.44 102 ILE A CA 1
ATOM 698 C C . ILE A 1 102 ? 1.392 -5.911 -19.246 1.00 96.44 102 ILE A C 1
ATOM 700 O O . ILE A 1 102 ? 1.921 -7.024 -19.253 1.00 96.44 102 ILE A O 1
ATOM 704 N N . SER A 1 103 ? 1.287 -5.176 -20.349 1.00 96.38 103 SER A N 1
ATOM 705 C CA . SER A 1 103 ? 2.033 -5.495 -21.560 1.00 96.38 103 SER A CA 1
ATOM 706 C C . SER A 1 103 ? 3.526 -5.395 -21.272 1.00 96.38 103 SER A C 1
ATOM 708 O O . SER A 1 103 ? 4.042 -4.358 -20.853 1.00 96.38 103 SER A O 1
ATOM 710 N N . SER A 1 104 ? 4.233 -6.487 -21.532 1.00 95.12 104 SER A N 1
ATOM 711 C CA . SER A 1 104 ? 5.678 -6.533 -21.403 1.00 95.12 104 SER A CA 1
ATOM 712 C C . SER A 1 104 ? 6.377 -6.248 -22.736 1.00 95.12 104 SER A C 1
ATOM 714 O O . SER A 1 104 ? 7.580 -6.405 -22.818 1.00 95.12 104 SER A O 1
ATOM 716 N N . ALA A 1 105 ? 5.691 -5.902 -23.828 1.00 95.44 105 ALA A N 1
ATOM 717 C CA . ALA A 1 105 ? 6.361 -5.715 -25.120 1.00 95.44 105 ALA A CA 1
ATOM 718 C C . ALA A 1 105 ? 7.438 -4.611 -25.042 1.00 95.44 105 ALA A C 1
ATOM 720 O O . ALA A 1 105 ? 7.219 -3.582 -24.416 1.00 95.44 105 ALA A O 1
ATOM 721 N N . ASN A 1 106 ? 8.605 -4.796 -25.675 1.00 93.44 106 ASN A N 1
ATOM 722 C CA . ASN A 1 106 ? 9.656 -3.765 -25.694 1.00 93.44 106 ASN A CA 1
ATOM 723 C C . ASN A 1 106 ? 9.358 -2.690 -26.755 1.00 93.44 106 ASN A C 1
ATOM 725 O O . ASN A 1 106 ? 10.047 -2.584 -27.766 1.00 93.44 106 ASN A O 1
ATOM 729 N N . ASN A 1 107 ? 8.272 -1.948 -26.562 1.00 92.75 107 ASN A N 1
ATOM 730 C CA . ASN A 1 107 ? 7.810 -0.875 -27.436 1.00 92.75 107 ASN A CA 1
ATOM 731 C C . ASN A 1 107 ? 6.940 0.110 -26.632 1.00 92.75 107 ASN A C 1
ATOM 733 O O . ASN A 1 107 ? 6.841 0.003 -25.411 1.00 92.75 107 ASN A O 1
ATOM 737 N N . ALA A 1 108 ? 6.291 1.054 -27.316 1.00 89.88 108 ALA A N 1
ATOM 738 C CA . ALA A 1 108 ? 5.442 2.068 -26.689 1.00 89.88 108 ALA A CA 1
ATOM 739 C C . ALA A 1 108 ? 4.267 1.510 -25.864 1.00 89.88 108 ALA A C 1
ATOM 741 O O . ALA A 1 108 ? 3.734 2.234 -25.035 1.00 89.88 108 ALA A O 1
ATOM 742 N N . ALA A 1 109 ? 3.884 0.245 -26.058 1.00 91.88 109 ALA A N 1
ATOM 743 C CA . ALA A 1 109 ? 2.846 -0.412 -25.270 1.00 91.88 109 ALA A CA 1
ATOM 744 C C . ALA A 1 109 ? 3.380 -1.064 -23.981 1.00 91.88 109 ALA A C 1
ATOM 746 O O . ALA A 1 109 ? 2.618 -1.742 -23.294 1.00 91.88 109 ALA A O 1
ATOM 747 N N . TYR A 1 110 ? 4.675 -0.957 -23.654 1.00 93.75 110 TYR A N 1
ATOM 748 C CA . TYR A 1 110 ? 5.187 -1.452 -22.372 1.00 93.75 110 TYR A CA 1
ATOM 749 C C . TYR A 1 110 ? 4.449 -0.777 -21.212 1.00 93.75 110 TYR A C 1
ATOM 751 O O . TYR A 1 110 ? 4.317 0.444 -21.192 1.00 93.75 110 TYR A O 1
ATOM 759 N N . GLY A 1 111 ? 4.011 -1.564 -20.230 1.00 93.50 111 GLY A N 1
ATOM 760 C CA . GLY A 1 111 ? 3.378 -1.039 -19.023 1.00 93.50 111 GLY A CA 1
ATOM 761 C C . GLY A 1 111 ? 1.880 -0.782 -19.126 1.00 93.50 111 GLY A C 1
ATOM 762 O O . GLY A 1 111 ? 1.254 -0.563 -18.092 1.00 93.50 111 GLY A O 1
ATOM 763 N N . THR A 1 112 ? 1.285 -0.865 -20.322 1.00 94.69 112 THR A N 1
ATOM 764 C CA . THR A 1 112 ? -0.171 -0.785 -20.482 1.00 94.69 112 THR A CA 1
ATOM 765 C C . THR A 1 112 ? -0.843 -1.890 -19.672 1.00 94.69 112 THR A C 1
ATOM 767 O O . THR A 1 112 ? -0.549 -3.070 -19.873 1.00 94.69 112 THR A O 1
ATOM 770 N N . VAL A 1 113 ? -1.745 -1.514 -18.768 1.00 96.69 113 VAL A N 1
ATOM 771 C CA . VAL A 1 113 ? -2.471 -2.445 -17.897 1.00 96.69 113 VAL A CA 1
ATOM 772 C C . VAL A 1 113 ? -3.555 -3.160 -18.702 1.00 96.69 113 VAL A C 1
ATOM 774 O O . VAL A 1 113 ? -4.436 -2.518 -19.266 1.00 96.69 113 VAL A O 1
ATOM 777 N N . SER A 1 114 ? -3.512 -4.492 -18.742 1.00 96.19 114 SER A N 1
ATOM 778 C CA . SER A 1 114 ? -4.562 -5.323 -19.352 1.00 96.19 114 SER A CA 1
ATOM 779 C C . SER A 1 114 ? -5.554 -5.871 -18.323 1.00 96.19 114 SER A C 1
ATOM 781 O O . SER A 1 114 ? -6.685 -6.205 -18.666 1.00 96.19 114 SER A O 1
ATOM 783 N N . SER A 1 115 ? -5.141 -5.963 -17.057 1.00 96.88 115 SER A N 1
ATOM 784 C CA . SER A 1 115 ? -5.981 -6.358 -15.926 1.00 96.88 115 SER A CA 1
ATOM 785 C C . SER A 1 115 ? -5.380 -5.833 -14.629 1.00 96.88 115 SER A C 1
ATOM 787 O O . SER A 1 115 ? -4.167 -5.895 -14.450 1.00 96.88 115 SER A O 1
ATOM 789 N N . LEU A 1 116 ? -6.213 -5.367 -13.697 1.00 96.62 116 LEU A N 1
ATOM 790 C CA . LEU A 1 116 ? -5.754 -4.958 -12.364 1.00 96.62 116 LEU A CA 1
ATOM 791 C C . LEU A 1 116 ? -5.396 -6.150 -11.468 1.00 96.62 116 LEU A C 1
ATOM 793 O O . LEU A 1 116 ? -4.687 -5.972 -10.486 1.00 96.62 116 LEU A O 1
ATOM 797 N N . GLY A 1 117 ? -5.892 -7.356 -11.769 1.00 96.38 117 GLY A N 1
ATOM 798 C CA . GLY A 1 117 ? -5.594 -8.571 -10.993 1.00 96.38 117 GLY A CA 1
ATOM 799 C C . GLY A 1 117 ? -5.931 -8.497 -9.495 1.00 96.38 117 GLY A C 1
ATOM 800 O O . GLY A 1 117 ? -5.436 -9.307 -8.714 1.00 96.38 117 GLY A O 1
ATOM 801 N N . GLY A 1 118 ? -6.783 -7.546 -9.101 1.00 96.69 118 GLY A N 1
ATOM 802 C CA . GLY A 1 118 ? -7.153 -7.254 -7.716 1.00 96.69 118 GLY A CA 1
ATOM 803 C C . GLY A 1 118 ? -6.423 -6.058 -7.099 1.00 96.69 118 GLY A C 1
ATOM 804 O O . GLY A 1 118 ? -6.833 -5.615 -6.034 1.00 96.69 118 GLY A O 1
ATOM 805 N N . ALA A 1 119 ? -5.403 -5.492 -7.752 1.00 97.38 119 ALA A N 1
ATOM 806 C CA . ALA A 1 119 ? -4.731 -4.287 -7.272 1.00 97.38 119 ALA A CA 1
ATOM 807 C C . ALA A 1 119 ? -5.735 -3.136 -7.074 1.00 97.38 119 ALA A C 1
ATOM 809 O O . ALA A 1 119 ? -6.516 -2.820 -7.973 1.00 97.38 119 ALA A O 1
ATOM 810 N N . GLY A 1 120 ? -5.704 -2.520 -5.894 1.00 96.25 120 GLY A N 1
ATOM 811 C CA . GLY A 1 120 ? -6.617 -1.456 -5.483 1.00 96.25 120 GLY A CA 1
ATOM 812 C C . GLY A 1 120 ? -7.952 -1.938 -4.908 1.00 96.25 120 GLY A C 1
ATOM 813 O O . GLY A 1 120 ? -8.686 -1.118 -4.359 1.00 96.25 120 GLY A O 1
ATOM 814 N N . ASN A 1 121 ? -8.275 -3.236 -4.973 1.00 97.50 121 ASN A N 1
ATOM 815 C CA . ASN A 1 121 ? -9.448 -3.757 -4.276 1.00 97.50 121 ASN A CA 1
ATOM 816 C C . ASN A 1 121 ? -9.236 -3.652 -2.768 1.00 97.50 121 ASN A C 1
ATOM 818 O O . ASN A 1 121 ? -8.186 -4.045 -2.250 1.00 97.50 121 ASN A O 1
ATOM 822 N N . TYR A 1 122 ? -10.262 -3.167 -2.075 1.00 98.31 122 TYR A N 1
ATOM 823 C CA . TYR A 1 122 ? -10.293 -3.150 -0.625 1.00 98.31 122 TYR A CA 1
ATOM 824 C C . TYR A 1 122 ? -11.702 -3.373 -0.086 1.00 98.31 122 TYR A C 1
ATOM 826 O O . TYR A 1 122 ? -12.699 -3.058 -0.744 1.00 98.31 122 TYR A O 1
ATOM 834 N N . GLU A 1 123 ? -11.771 -3.872 1.143 1.00 97.75 123 GLU A N 1
ATOM 835 C CA . GLU A 1 123 ? -13.000 -4.011 1.918 1.00 97.75 123 GLU A CA 1
ATOM 836 C C . GLU A 1 123 ? -12.749 -3.669 3.383 1.00 97.75 123 GLU A C 1
ATOM 838 O O . GLU A 1 123 ? -11.677 -3.946 3.922 1.00 97.75 123 GLU A O 1
ATOM 843 N N . LEU A 1 124 ? -13.760 -3.082 4.024 1.00 97.88 124 LEU A N 1
ATOM 844 C CA . LEU A 1 124 ? -13.804 -2.894 5.468 1.00 97.88 124 LEU A CA 1
ATOM 845 C C . LEU A 1 124 ? -14.604 -4.037 6.093 1.00 97.88 124 LEU A C 1
ATOM 847 O O . LEU A 1 124 ? -15.746 -4.281 5.702 1.00 97.88 124 LEU A O 1
ATOM 851 N N . VAL A 1 125 ? -14.000 -4.736 7.048 1.00 97.44 125 VAL A N 1
ATOM 852 C CA . VAL A 1 125 ? -14.563 -5.921 7.701 1.00 97.44 125 VAL A CA 1
ATOM 853 C C . VAL A 1 125 ? -14.385 -5.833 9.209 1.00 97.44 125 VAL A C 1
ATOM 855 O O . VAL A 1 125 ? -13.377 -5.331 9.698 1.00 97.44 125 VAL A O 1
ATOM 858 N N . PHE A 1 126 ? -15.356 -6.348 9.955 1.00 97.25 126 PHE A N 1
ATOM 859 C CA . PHE A 1 126 ? -15.263 -6.434 11.408 1.00 97.25 126 PHE A CA 1
ATOM 860 C C . PHE A 1 126 ? -14.660 -7.764 11.841 1.00 97.25 126 PHE A C 1
ATOM 862 O O . PHE A 1 126 ? -15.118 -8.821 11.400 1.00 97.25 126 PHE A O 1
ATOM 869 N N . ALA A 1 127 ? -13.688 -7.720 12.746 1.00 97.50 127 ALA A N 1
ATOM 870 C CA . ALA A 1 127 ? -13.177 -8.904 13.417 1.00 97.50 127 ALA A CA 1
ATOM 871 C C . ALA A 1 127 ? -14.169 -9.376 14.492 1.00 97.50 127 ALA A C 1
ATOM 873 O O . ALA A 1 127 ? -14.642 -8.597 15.318 1.00 97.50 127 ALA A O 1
ATOM 874 N N . THR A 1 128 ? -14.477 -10.669 14.521 1.00 97.06 128 THR A N 1
ATOM 875 C CA . THR A 1 128 ? -15.319 -11.294 15.557 1.00 97.06 128 THR A CA 1
ATOM 876 C C . THR A 1 128 ? -14.525 -12.175 16.515 1.00 97.06 128 THR A C 1
ATOM 878 O O . THR A 1 128 ? -15.013 -12.475 17.606 1.00 97.06 128 THR A O 1
ATOM 881 N N . GLY A 1 129 ? -13.288 -12.528 16.158 1.00 95.00 129 GLY A N 1
ATOM 882 C CA . GLY A 1 129 ? -12.354 -13.260 17.006 1.00 95.00 129 GLY A CA 1
ATOM 883 C C . GLY A 1 129 ? -10.972 -13.378 16.367 1.00 95.00 129 GLY A C 1
ATOM 884 O O . GLY A 1 129 ? -10.841 -13.298 15.147 1.00 95.00 129 GLY A O 1
ATOM 885 N N . VAL A 1 130 ? -9.947 -13.569 17.201 1.00 97.81 130 VAL A N 1
ATOM 886 C CA . VAL A 1 130 ? -8.557 -13.793 16.779 1.00 97.81 130 VAL A CA 1
ATOM 887 C C . VAL A 1 130 ? -8.035 -15.046 17.480 1.00 97.81 130 VAL A C 1
ATOM 889 O O . VAL A 1 130 ? -8.102 -15.146 18.705 1.00 97.81 130 VAL A O 1
ATOM 892 N N . ALA A 1 131 ? -7.530 -16.006 16.706 1.00 97.81 131 ALA A N 1
ATOM 893 C CA . ALA A 1 131 ? -6.943 -17.251 17.194 1.00 97.81 131 ALA A CA 1
ATOM 894 C C . ALA A 1 131 ? -5.582 -17.475 16.520 1.00 97.81 131 ALA A C 1
ATOM 896 O O . ALA A 1 131 ? -5.496 -17.863 15.353 1.00 97.81 131 ALA A O 1
ATOM 897 N N . GLY A 1 132 ? -4.499 -17.195 17.251 1.00 97.81 132 GLY A N 1
ATOM 898 C CA . GLY A 1 132 ? -3.165 -17.115 16.654 1.00 97.81 132 GLY A CA 1
ATOM 899 C C . GLY A 1 132 ? -3.140 -16.039 15.567 1.00 97.81 132 GLY A C 1
ATOM 900 O O . GLY A 1 132 ? -3.451 -14.885 15.839 1.00 97.81 132 GLY A O 1
ATOM 901 N N . ASN A 1 133 ? -2.828 -16.439 14.336 1.00 98.44 133 ASN A N 1
ATOM 902 C CA . ASN A 1 133 ? -2.784 -15.553 13.171 1.00 98.44 133 ASN A CA 1
ATOM 903 C C . ASN A 1 133 ? -4.066 -15.555 12.323 1.00 98.44 133 ASN A C 1
ATOM 905 O O . ASN A 1 133 ? -4.125 -14.887 11.291 1.00 98.44 133 ASN A O 1
ATOM 909 N N . GLN A 1 134 ? -5.082 -16.326 12.715 1.00 98.62 134 GLN A N 1
ATOM 910 C CA . GLN A 1 134 ? -6.365 -16.352 12.026 1.00 98.62 134 GLN A CA 1
ATOM 911 C C . GLN A 1 134 ? -7.327 -15.351 12.668 1.00 98.62 134 GLN A C 1
ATOM 913 O O . GLN A 1 134 ? -7.494 -15.332 13.888 1.00 98.62 134 GLN A O 1
ATOM 918 N N . ILE A 1 135 ? -7.975 -14.543 11.834 1.00 98.75 135 ILE A N 1
ATOM 919 C CA . ILE A 1 135 ? -8.994 -13.574 12.228 1.00 98.75 135 ILE A CA 1
ATOM 920 C C . ILE A 1 135 ? -10.320 -14.013 11.613 1.00 98.75 135 ILE A C 1
ATOM 922 O O . ILE A 1 135 ? -10.418 -14.179 10.395 1.00 98.75 135 ILE A O 1
ATOM 926 N N . THR A 1 136 ? -11.337 -14.188 12.450 1.00 98.69 136 THR A N 1
ATOM 927 C CA . THR A 1 136 ? -12.713 -14.464 12.021 1.00 98.69 136 THR A CA 1
ATOM 928 C C . THR A 1 136 ? -13.429 -13.152 11.735 1.00 98.69 136 THR A C 1
ATOM 930 O O . THR A 1 136 ? -13.296 -12.194 12.498 1.00 98.69 136 THR A O 1
ATOM 933 N N . LEU A 1 137 ? -14.190 -13.102 10.646 1.00 98.44 137 LEU A N 1
ATOM 934 C CA . LEU A 1 137 ? -14.878 -11.911 10.157 1.00 98.44 137 LEU A CA 1
ATOM 935 C C . LEU A 1 137 ? -16.379 -11.966 10.470 1.00 98.44 137 LEU A C 1
ATOM 937 O O . LEU A 1 137 ? -16.974 -13.040 10.544 1.00 98.44 137 LEU A O 1
ATOM 941 N N . ALA A 1 138 ? -17.007 -10.803 10.652 1.00 97.00 138 ALA A N 1
ATOM 942 C CA . ALA A 1 138 ? -18.453 -10.699 10.883 1.00 97.00 138 ALA A CA 1
ATOM 943 C C . ALA A 1 138 ? -19.280 -11.004 9.627 1.00 97.00 138 ALA A C 1
ATOM 945 O O . ALA A 1 138 ? -20.403 -11.495 9.729 1.00 97.00 138 ALA A O 1
ATOM 946 N N . ALA A 1 139 ? -18.718 -10.712 8.455 1.00 95.44 139 ALA A N 1
ATOM 947 C CA . ALA A 1 139 ? -19.292 -11.018 7.158 1.00 95.44 139 ALA A CA 1
ATOM 948 C C . ALA A 1 139 ? -18.209 -11.626 6.253 1.00 95.44 139 ALA A C 1
ATOM 950 O O . ALA A 1 139 ? -17.040 -11.247 6.380 1.00 95.44 139 ALA A O 1
ATOM 951 N N . PRO A 1 140 ? -18.576 -12.545 5.345 1.00 97.69 140 PRO A N 1
ATOM 952 C CA . PRO A 1 140 ? -17.644 -13.070 4.360 1.00 97.69 140 PRO A CA 1
ATOM 953 C C . PRO A 1 140 ? -17.083 -11.983 3.438 1.00 97.69 140 PRO A C 1
ATOM 955 O O . PRO A 1 140 ? -17.781 -11.020 3.110 1.00 97.69 140 PRO A O 1
ATOM 958 N N . LEU A 1 141 ? -15.850 -12.175 2.969 1.00 98.56 141 LEU A N 1
ATOM 959 C CA . LEU A 1 141 ? -15.232 -11.313 1.961 1.00 98.56 141 LEU A CA 1
ATOM 960 C C . LEU A 1 141 ? -16.035 -11.340 0.659 1.00 98.56 141 LEU A C 1
ATOM 962 O O . LEU A 1 141 ? -16.447 -12.404 0.195 1.00 98.56 141 LEU A O 1
ATOM 966 N N . ARG A 1 142 ? -16.227 -10.187 0.014 1.00 98.00 142 ARG A N 1
ATOM 967 C CA . ARG A 1 142 ? -16.836 -10.132 -1.323 1.00 98.00 142 ARG A CA 1
ATOM 968 C C . ARG A 1 142 ? -15.798 -10.329 -2.414 1.00 98.00 142 ARG A C 1
ATOM 970 O O . ARG A 1 142 ? -16.131 -10.901 -3.451 1.00 98.00 142 ARG A O 1
ATOM 977 N N . ASN A 1 143 ? -14.566 -9.874 -2.204 1.00 98.06 143 ASN A N 1
ATOM 978 C CA . ASN A 1 143 ? -13.471 -10.040 -3.153 1.00 98.06 143 ASN A CA 1
ATOM 979 C C . ASN A 1 143 ? -12.529 -11.174 -2.734 1.00 98.06 143 ASN A C 1
ATOM 981 O O . ASN A 1 143 ? -12.465 -11.557 -1.571 1.00 98.06 143 ASN A O 1
ATOM 985 N N . ALA A 1 144 ? -11.775 -11.690 -3.704 1.00 98.25 144 ALA A N 1
ATOM 986 C CA . ALA A 1 144 ? -10.623 -12.537 -3.427 1.00 98.25 144 ALA A CA 1
ATOM 987 C C . ALA A 1 144 ? -9.361 -11.672 -3.294 1.00 98.25 144 ALA A C 1
ATOM 989 O O . ALA A 1 144 ? -9.173 -10.739 -4.079 1.00 98.25 144 ALA A O 1
ATOM 990 N N . TYR A 1 145 ? -8.490 -12.032 -2.357 1.00 98.69 145 TYR A N 1
ATOM 991 C CA . TYR A 1 145 ? -7.225 -11.362 -2.074 1.00 98.69 145 TYR A CA 1
ATOM 992 C C . TYR A 1 145 ? -6.082 -12.364 -2.135 1.00 98.69 145 TYR A C 1
ATOM 994 O O . TYR A 1 145 ? -6.195 -13.480 -1.624 1.00 98.69 145 TYR A O 1
ATOM 1002 N N . ARG A 1 146 ? -4.975 -11.967 -2.761 1.00 98.31 146 ARG A N 1
ATOM 1003 C CA . ARG A 1 146 ? -3.819 -12.846 -2.962 1.00 98.31 146 ARG A CA 1
ATOM 1004 C C . ARG A 1 146 ? -2.581 -12.333 -2.252 1.00 98.31 146 ARG A C 1
ATOM 1006 O O . ARG A 1 146 ? -2.320 -11.127 -2.243 1.00 98.31 146 ARG A O 1
ATOM 1013 N N . ILE A 1 147 ? -1.761 -13.255 -1.756 1.00 98.19 147 ILE A N 1
ATOM 1014 C CA . ILE A 1 147 ? -0.419 -12.954 -1.239 1.00 98.19 147 ILE A CA 1
ATOM 1015 C C . ILE A 1 147 ? 0.447 -12.383 -2.363 1.00 98.19 147 ILE A C 1
ATOM 1017 O O . ILE A 1 147 ? 1.110 -11.370 -2.175 1.00 98.19 147 ILE A O 1
ATOM 1021 N N . ALA A 1 148 ? 0.375 -12.973 -3.562 1.00 96.31 148 ALA A N 1
ATOM 1022 C CA . ALA A 1 148 ? 1.100 -12.490 -4.742 1.00 96.31 148 ALA A CA 1
ATOM 1023 C C . ALA A 1 148 ? 0.678 -11.073 -5.181 1.00 96.31 148 ALA A C 1
ATOM 1025 O O . ALA A 1 148 ? 1.386 -10.422 -5.939 1.00 96.31 148 ALA A O 1
ATOM 1026 N N . GLY A 1 149 ? -0.477 -10.587 -4.711 1.00 97.38 149 GLY A N 1
ATOM 1027 C CA . GLY A 1 149 ? -0.912 -9.203 -4.886 1.00 97.38 149 GLY A CA 1
ATOM 1028 C C . GLY A 1 149 ? -0.453 -8.262 -3.769 1.00 97.38 149 GLY A C 1
ATOM 1029 O O . GLY A 1 149 ? -0.937 -7.136 -3.699 1.00 97.38 149 GLY A O 1
ATOM 1030 N N . HIS A 1 150 ? 0.428 -8.710 -2.869 1.00 97.94 150 HIS A N 1
ATOM 1031 C CA . HIS A 1 150 ? 0.915 -7.947 -1.718 1.00 97.94 150 HIS A CA 1
ATOM 1032 C C . HIS A 1 150 ? -0.234 -7.351 -0.892 1.00 97.94 150 HIS A C 1
ATOM 1034 O O . HIS A 1 150 ? -0.307 -6.146 -0.640 1.00 97.94 150 HIS A O 1
ATOM 1040 N N . THR A 1 151 ? -1.183 -8.216 -0.523 1.00 98.69 151 THR A N 1
ATOM 1041 C CA . THR A 1 151 ? -2.329 -7.829 0.304 1.00 98.69 151 THR A CA 1
ATOM 1042 C C . THR A 1 151 ? -1.884 -7.532 1.730 1.00 98.69 151 THR A C 1
ATOM 1044 O O . THR A 1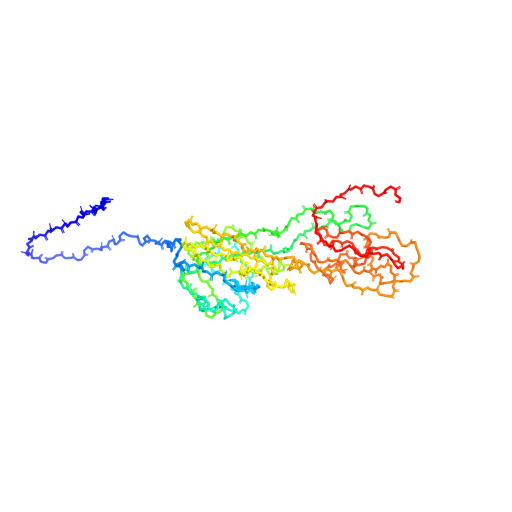 151 ? -1.252 -8.371 2.375 1.00 98.69 151 THR A O 1
ATOM 1047 N N . GLN A 1 152 ? -2.274 -6.366 2.243 1.00 98.44 152 GLN A N 1
ATOM 1048 C CA . GLN A 1 152 ? -2.112 -6.003 3.647 1.00 98.44 152 GLN A CA 1
ATOM 1049 C C . GLN A 1 152 ? -3.467 -5.878 4.345 1.00 98.44 152 GLN A C 1
ATOM 1051 O O . GLN A 1 152 ? -4.485 -5.538 3.738 1.00 98.44 152 GLN A O 1
ATOM 1056 N N . VAL A 1 153 ? -3.456 -6.156 5.643 1.00 98.75 153 VAL A N 1
ATOM 1057 C CA . VAL A 1 153 ? -4.572 -5.973 6.565 1.00 98.75 153 VAL A CA 1
ATOM 1058 C C . VAL A 1 153 ? -4.215 -4.812 7.481 1.00 98.75 153 VAL A C 1
ATOM 1060 O O . VAL A 1 153 ? -3.189 -4.840 8.162 1.00 98.75 153 VAL A O 1
ATOM 1063 N N . VAL A 1 154 ? -5.050 -3.779 7.481 1.00 98.75 154 VAL A N 1
ATOM 1064 C CA . VAL A 1 154 ? -4.848 -2.542 8.237 1.00 98.75 154 VAL A CA 1
ATOM 1065 C C . VAL A 1 154 ? -5.901 -2.465 9.331 1.00 98.75 154 VAL A C 1
ATOM 1067 O O . VAL A 1 154 ? -7.090 -2.494 9.032 1.00 98.75 154 VAL A O 1
ATOM 1070 N N . ARG A 1 155 ? -5.503 -2.341 10.598 1.00 98.06 155 ARG A N 1
ATOM 1071 C CA . ARG A 1 155 ? -6.451 -2.055 11.682 1.00 98.06 155 ARG A CA 1
ATOM 1072 C C . ARG A 1 155 ? -6.851 -0.586 11.632 1.00 98.06 155 ARG A C 1
ATOM 1074 O O . ARG A 1 155 ? -5.981 0.291 11.638 1.00 98.06 155 ARG A O 1
ATOM 1081 N N . VAL A 1 156 ? -8.153 -0.334 11.559 1.00 97.81 156 VAL A N 1
ATOM 1082 C CA . VAL A 1 156 ? -8.747 0.988 11.351 1.00 97.81 156 VAL A CA 1
ATOM 1083 C C . VAL A 1 156 ? -9.402 1.446 12.655 1.00 97.81 156 VAL A C 1
ATOM 1085 O O . VAL A 1 156 ? -10.351 0.797 13.092 1.00 97.81 156 VAL A O 1
ATOM 1088 N N . PRO A 1 157 ? -8.937 2.541 13.283 1.00 95.75 157 PRO A N 1
ATOM 1089 C CA . PRO A 1 157 ? -9.640 3.114 14.422 1.00 95.75 157 PRO A CA 1
ATOM 1090 C C . PRO A 1 157 ? -11.014 3.652 13.999 1.00 95.75 157 PRO A C 1
ATOM 1092 O O . PRO A 1 157 ? -11.173 4.208 12.907 1.00 95.75 157 PRO A O 1
ATOM 1095 N N . GLN A 1 158 ? -11.987 3.502 14.887 1.00 95.12 158 GLN A N 1
ATOM 1096 C CA . GLN A 1 158 ? -13.386 3.878 14.745 1.00 95.12 158 GLN A CA 1
ATOM 1097 C C . GLN A 1 158 ? -13.741 4.961 15.756 1.00 95.12 158 GLN A C 1
ATOM 1099 O O . GLN A 1 158 ? -14.311 4.696 16.815 1.00 95.12 158 GLN A O 1
ATOM 1104 N N . TYR A 1 159 ? -13.419 6.203 15.427 1.00 94.50 159 TYR A N 1
ATOM 1105 C CA . TYR A 1 159 ? -13.720 7.325 16.296 1.00 94.50 159 TYR A CA 1
ATOM 1106 C C . TYR A 1 159 ? -15.196 7.709 16.215 1.00 94.50 159 TYR A C 1
ATOM 1108 O O . TYR A 1 159 ? -15.790 7.775 15.139 1.00 94.50 159 TYR A O 1
ATOM 1116 N N . GLN A 1 160 ? -15.784 8.052 17.353 1.00 93.62 160 GLN A N 1
ATOM 1117 C CA . GLN A 1 160 ? -17.026 8.811 17.366 1.00 93.62 160 GLN A CA 1
ATOM 1118 C C . GLN A 1 160 ? -16.778 10.222 16.817 1.00 93.62 160 GLN A C 1
ATOM 1120 O O . GLN A 1 160 ? -17.495 10.676 15.934 1.00 93.62 160 GLN A O 1
ATOM 1125 N N . ARG A 1 161 ? -15.708 10.878 17.284 1.00 94.69 161 ARG A N 1
ATOM 1126 C CA . ARG A 1 161 ? -15.219 12.174 16.786 1.00 94.69 161 ARG A CA 1
ATOM 1127 C C . ARG A 1 161 ? -13.701 12.173 16.706 1.00 94.69 161 ARG A C 1
ATOM 1129 O O . ARG A 1 161 ? -13.057 11.595 17.578 1.00 94.69 161 ARG A O 1
ATOM 1136 N N . LEU A 1 162 ? -13.133 12.838 15.708 1.00 96.44 162 LEU A N 1
ATOM 1137 C CA . LEU A 1 162 ? -11.686 12.958 15.530 1.00 96.44 162 LEU A CA 1
ATOM 1138 C C . LEU A 1 162 ? -11.275 14.429 15.485 1.00 96.44 162 LEU A C 1
ATOM 1140 O O . LEU A 1 162 ? -11.739 15.172 14.631 1.00 96.44 162 LEU A O 1
ATOM 1144 N N . GLU A 1 163 ? -10.347 14.828 16.345 1.00 97.44 163 GLU A N 1
ATOM 1145 C CA . GLU A 1 163 ? -9.677 16.125 16.287 1.00 97.44 163 GLU A CA 1
ATOM 1146 C C . GLU A 1 163 ? -8.190 15.914 15.988 1.00 97.44 163 GLU A C 1
ATOM 1148 O O . GLU A 1 163 ? -7.467 15.310 16.780 1.00 97.44 163 GLU A O 1
ATOM 1153 N N . VAL A 1 164 ? -7.706 16.429 14.862 1.00 97.94 164 VAL A N 1
ATOM 1154 C CA . VAL A 1 164 ? -6.274 16.601 14.598 1.00 97.94 164 VAL A CA 1
ATOM 1155 C C . VAL A 1 164 ? -5.956 18.067 14.833 1.00 97.94 164 VAL A C 1
ATOM 1157 O O . VAL A 1 164 ? -6.350 18.919 14.039 1.00 97.94 164 VAL A O 1
ATOM 1160 N N . THR A 1 165 ? -5.270 18.370 15.934 1.00 98.25 165 THR A N 1
ATOM 1161 C CA . THR A 1 165 ? -4.977 19.759 16.312 1.00 98.25 165 THR A CA 1
ATOM 1162 C C . THR A 1 165 ? -3.961 20.380 15.353 1.00 98.25 165 THR A C 1
ATOM 1164 O O . THR A 1 165 ? -3.226 19.667 14.675 1.00 98.25 165 THR A O 1
ATOM 1167 N N . ALA A 1 166 ? -3.830 21.710 15.353 1.00 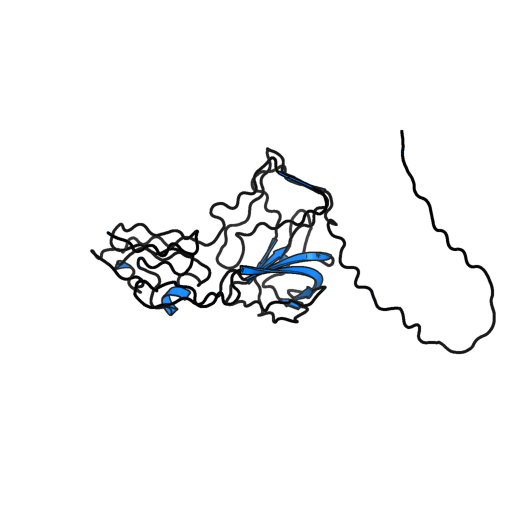98.06 166 ALA A N 1
ATOM 1168 C CA . ALA A 1 166 ? -2.840 22.409 14.524 1.00 98.06 166 ALA A CA 1
ATOM 1169 C C . ALA A 1 166 ? -1.374 21.990 14.794 1.00 98.06 166 ALA A C 1
ATOM 1171 O O . ALA A 1 166 ? -0.509 22.191 13.945 1.00 98.06 166 ALA A O 1
ATOM 1172 N N . ALA A 1 167 ? -1.081 21.431 15.976 1.00 97.56 167 ALA A N 1
ATOM 1173 C CA . ALA A 1 167 ? 0.235 20.878 16.318 1.00 97.56 167 ALA A CA 1
ATOM 1174 C C . ALA A 1 167 ? 0.363 19.375 15.993 1.00 97.56 167 ALA A C 1
ATOM 1176 O O . ALA A 1 167 ? 1.471 18.833 15.988 1.00 97.56 167 ALA A O 1
ATOM 1177 N N . GLY A 1 168 ? -0.762 18.698 15.758 1.00 98.12 168 GLY A N 1
ATOM 1178 C CA . GLY A 1 168 ? -0.829 17.291 15.405 1.00 98.12 168 GLY A CA 1
ATOM 1179 C C . GLY A 1 168 ? -0.695 17.048 13.906 1.00 98.12 168 GLY A C 1
ATOM 1180 O O . GLY A 1 168 ? -0.937 17.919 13.077 1.00 98.12 168 GLY A O 1
ATOM 1181 N N . SER A 1 169 ? -0.322 15.824 13.548 1.00 98.38 169 SER A N 1
ATOM 1182 C CA . SER A 1 169 ? -0.482 15.319 12.185 1.00 98.38 169 SER A CA 1
ATOM 1183 C C . SER A 1 169 ? -0.570 13.800 12.189 1.00 98.38 169 SER A C 1
ATOM 1185 O O . SER A 1 169 ? -0.018 13.141 13.076 1.00 98.38 169 SER A O 1
ATOM 1187 N N . ILE A 1 170 ? -1.260 13.243 11.194 1.00 98.44 170 ILE A N 1
ATOM 1188 C CA . ILE A 1 170 ? -1.343 11.795 10.978 1.00 98.44 170 ILE A CA 1
ATOM 1189 C C . ILE A 1 170 ? -0.432 11.414 9.811 1.00 98.44 170 ILE A C 1
ATOM 1191 O O . ILE A 1 170 ? -0.408 12.091 8.785 1.00 98.44 170 ILE A O 1
ATOM 1195 N N . THR A 1 171 ? 0.306 10.317 9.955 1.00 98.44 171 THR A N 1
ATOM 1196 C CA . THR A 1 171 ? 1.127 9.739 8.884 1.00 98.44 171 THR A CA 1
ATOM 1197 C C . THR A 1 171 ? 1.061 8.209 8.908 1.00 98.44 171 THR A C 1
ATOM 1199 O O . THR A 1 171 ? 0.395 7.610 9.754 1.00 98.44 171 THR A O 1
ATOM 1202 N N . ALA A 1 172 ? 1.775 7.569 7.985 1.00 97.62 172 ALA A N 1
ATOM 1203 C CA . ALA A 1 172 ? 1.952 6.124 7.930 1.00 97.62 172 ALA A CA 1
ATOM 1204 C C . ALA A 1 172 ? 3.440 5.760 7.795 1.00 97.62 172 ALA A C 1
ATOM 1206 O O . ALA A 1 172 ? 4.223 6.537 7.233 1.00 97.62 172 ALA A O 1
ATOM 1207 N N . PRO A 1 173 ? 3.848 4.558 8.243 1.00 97.94 173 PRO A N 1
ATOM 1208 C CA . PRO A 1 173 ? 5.107 3.969 7.811 1.00 97.94 173 PRO A CA 1
ATOM 1209 C C . PRO A 1 173 ? 5.161 3.930 6.282 1.00 97.94 173 PRO A C 1
ATOM 1211 O O . PRO A 1 173 ? 4.145 3.678 5.636 1.00 97.94 173 PRO A O 1
ATOM 1214 N N . ALA A 1 174 ? 6.336 4.165 5.699 1.00 96.62 174 ALA A N 1
ATOM 1215 C CA . ALA A 1 174 ? 6.497 4.009 4.257 1.00 96.62 174 ALA A CA 1
ATOM 1216 C C . ALA A 1 174 ? 6.235 2.553 3.845 1.00 96.62 174 ALA A C 1
ATOM 1218 O O . ALA A 1 174 ? 6.617 1.627 4.565 1.00 96.62 174 ALA A O 1
ATOM 1219 N N . TRP A 1 175 ? 5.603 2.366 2.687 1.00 96.94 175 TRP A N 1
ATOM 1220 C CA . TRP A 1 175 ? 5.427 1.059 2.076 1.00 96.94 175 TRP A CA 1
ATOM 1221 C C . TRP A 1 175 ? 6.783 0.375 1.902 1.00 96.94 175 TRP A C 1
ATOM 1223 O O . TRP A 1 175 ? 7.708 0.910 1.287 1.00 96.94 175 TRP A O 1
ATOM 1233 N N . ASN A 1 176 ? 6.902 -0.827 2.460 1.00 95.69 176 ASN A N 1
ATOM 1234 C CA . ASN A 1 176 ? 8.152 -1.583 2.463 1.00 95.69 176 ASN A CA 1
ATOM 1235 C C . ASN A 1 176 ? 8.176 -2.742 1.450 1.00 95.69 176 ASN A C 1
ATOM 1237 O O . ASN A 1 176 ? 9.123 -3.527 1.457 1.00 95.69 176 ASN A O 1
ATOM 1241 N N . GLY A 1 177 ? 7.156 -2.863 0.594 1.00 95.00 177 GLY A N 1
ATOM 1242 C CA . GLY A 1 177 ? 6.939 -4.031 -0.269 1.00 95.00 177 GLY A CA 1
ATOM 1243 C C . GLY A 1 177 ? 5.956 -5.060 0.292 1.00 95.00 177 GLY A C 1
ATOM 1244 O O . GLY A 1 177 ? 5.628 -6.014 -0.401 1.00 95.00 177 GLY A O 1
ATOM 1245 N N . SER A 1 178 ? 5.488 -4.898 1.531 1.00 96.44 178 SER A N 1
ATOM 1246 C CA . SER A 1 178 ? 4.522 -5.810 2.165 1.00 96.44 178 SER A CA 1
ATOM 1247 C C . SER A 1 178 ? 3.426 -5.076 2.935 1.00 96.44 178 SER A C 1
ATOM 1249 O O . SER A 1 178 ? 2.275 -5.500 2.921 1.00 96.44 178 SER A O 1
ATOM 1251 N N . ARG A 1 179 ? 3.768 -3.979 3.620 1.00 97.38 179 ARG A N 1
ATOM 1252 C CA . ARG A 1 179 ? 2.839 -3.173 4.423 1.00 97.38 179 ARG A CA 1
ATOM 1253 C C . ARG A 1 179 ? 3.283 -1.716 4.531 1.00 97.38 179 ARG A C 1
ATOM 1255 O O . ARG A 1 179 ? 4.454 -1.400 4.312 1.00 97.38 179 ARG A O 1
ATOM 1262 N N . GLY A 1 180 ? 2.347 -0.846 4.909 1.00 97.19 180 GLY A N 1
ATOM 1263 C CA . GLY A 1 180 ? 2.547 0.597 5.061 1.00 97.19 180 GLY A CA 1
ATOM 1264 C C . GLY A 1 180 ? 1.895 1.409 3.939 1.00 97.19 180 GLY A C 1
ATOM 1265 O O . GLY A 1 180 ? 1.175 0.874 3.097 1.00 97.19 180 GLY A O 1
ATOM 1266 N N . GLY A 1 181 ? 2.134 2.719 3.946 1.00 96.19 181 GLY A N 1
ATOM 1267 C CA . GLY A 1 181 ? 1.678 3.657 2.916 1.00 96.19 181 GLY A CA 1
ATOM 1268 C C . GLY A 1 181 ? 0.182 3.971 2.913 1.00 96.19 181 GLY A C 1
ATOM 1269 O O . GLY A 1 181 ? -0.274 4.703 2.040 1.00 96.19 181 GLY A O 1
ATOM 1270 N N . VAL A 1 182 ? -0.576 3.454 3.880 1.00 97.56 182 VAL A N 1
ATOM 1271 C CA . VAL A 1 182 ? -2.028 3.631 3.983 1.00 97.56 182 VAL A CA 1
ATOM 1272 C C . VAL A 1 182 ? -2.358 4.310 5.304 1.00 97.56 182 VAL A C 1
ATOM 1274 O O . VAL A 1 182 ? -1.958 3.819 6.347 1.00 97.56 182 VAL A O 1
ATOM 1277 N N . VAL A 1 183 ? -3.130 5.393 5.268 1.00 98.12 183 VAL A N 1
ATOM 1278 C CA . VAL A 1 183 ? -3.836 5.909 6.448 1.00 98.12 183 VAL A CA 1
ATOM 1279 C C . VAL A 1 183 ? -5.319 5.645 6.245 1.00 98.12 183 VAL A C 1
ATOM 1281 O O . VAL A 1 183 ? -5.871 6.005 5.207 1.00 98.12 183 VAL A O 1
ATOM 1284 N N . ALA A 1 184 ? -5.960 5.031 7.233 1.00 97.00 184 ALA A N 1
ATOM 1285 C CA . ALA A 1 184 ? -7.395 4.789 7.231 1.00 97.00 184 ALA A CA 1
ATOM 1286 C C . ALA A 1 184 ? -7.963 5.081 8.618 1.00 97.00 184 ALA A C 1
ATOM 1288 O O . ALA A 1 184 ? -7.474 4.566 9.618 1.00 97.00 184 ALA A O 1
ATOM 1289 N N . VAL A 1 185 ? -9.015 5.884 8.687 1.00 96.25 185 VAL A N 1
ATOM 1290 C CA . VAL A 1 185 ? -9.764 6.139 9.920 1.00 96.25 185 VAL A CA 1
ATOM 1291 C C . VAL A 1 185 ? -11.242 6.083 9.585 1.00 96.25 185 VAL A C 1
ATOM 1293 O O . VAL A 1 185 ? -11.651 6.524 8.510 1.00 96.25 185 VAL A O 1
ATOM 1296 N N . TYR A 1 186 ? -12.038 5.542 10.492 1.00 95.69 186 TYR A N 1
ATOM 1297 C CA . TYR A 1 186 ? -13.483 5.661 10.434 1.00 95.69 186 TYR A CA 1
ATOM 1298 C C . TYR A 1 186 ? -13.913 6.681 11.488 1.00 95.69 186 TYR A C 1
ATOM 1300 O O . TYR A 1 186 ? -13.477 6.599 12.635 1.00 95.69 186 TYR A O 1
ATOM 1308 N N . VAL A 1 187 ? -14.748 7.647 11.104 1.00 95.56 187 VAL A N 1
ATOM 1309 C CA . VAL A 1 187 ? -15.286 8.663 12.017 1.00 95.56 187 VAL A CA 1
ATOM 1310 C C . VAL A 1 187 ? -16.800 8.719 11.852 1.00 95.56 187 VAL A C 1
ATOM 1312 O O . VAL A 1 187 ? -17.275 8.880 10.730 1.00 95.56 187 VAL A O 1
ATOM 1315 N N . HIS A 1 188 ? -17.545 8.550 12.946 1.00 94.19 188 HIS A N 1
ATOM 1316 C CA . HIS A 1 188 ? -19.009 8.484 12.910 1.00 94.19 188 HIS A CA 1
ATOM 1317 C C . HIS A 1 188 ? -19.677 9.868 12.853 1.00 94.19 188 HIS A C 1
ATOM 1319 O O . HIS A 1 188 ? -20.516 10.094 11.984 1.00 94.19 188 HIS A O 1
ATOM 1325 N N . ASP A 1 189 ? -19.318 10.785 13.761 1.00 93.25 189 ASP A N 1
ATOM 1326 C CA . ASP A 1 189 ? -19.977 12.092 13.899 1.00 93.25 189 ASP A CA 1
ATOM 1327 C C . ASP A 1 189 ? -19.229 13.197 13.129 1.00 93.25 189 ASP A C 1
ATOM 1329 O O . ASP A 1 189 ? -19.682 13.631 12.069 1.00 93.25 189 ASP A O 1
ATOM 1333 N N . ASP A 1 190 ? -18.089 13.670 13.648 1.00 93.94 190 ASP A N 1
ATOM 1334 C CA . ASP A 1 190 ? -17.318 14.770 13.055 1.00 93.94 190 ASP A CA 1
ATOM 1335 C C . ASP A 1 190 ? -15.800 14.559 13.119 1.00 93.94 190 ASP A C 1
ATOM 1337 O O . ASP A 1 190 ? -15.257 14.003 14.077 1.00 93.94 190 ASP A O 1
ATOM 1341 N N . ALA A 1 191 ? -15.119 15.007 12.061 1.00 96.19 191 ALA A N 1
ATOM 1342 C CA . ALA A 1 191 ? -13.667 15.042 11.957 1.00 96.19 191 ALA A CA 1
ATOM 1343 C C . ALA A 1 191 ? -13.200 16.490 11.741 1.00 96.19 191 ALA A C 1
ATOM 1345 O O . ALA A 1 191 ? -13.455 17.079 10.689 1.00 96.19 191 ALA A O 1
ATOM 1346 N N . GLN A 1 192 ? -12.499 17.051 12.723 1.00 97.44 192 GLN A N 1
ATOM 1347 C CA . GLN A 1 192 ? -11.839 18.351 12.645 1.00 97.44 192 GLN A CA 1
ATOM 1348 C C . GLN A 1 192 ? -10.348 18.152 12.359 1.00 97.44 192 GLN A C 1
ATOM 1350 O O . GLN A 1 192 ? -9.642 17.506 13.132 1.00 97.44 192 GLN A O 1
ATOM 1355 N N . LEU A 1 193 ? -9.865 18.705 11.246 1.00 97.19 193 LEU A N 1
ATOM 1356 C CA . LEU A 1 193 ? -8.485 18.551 10.777 1.00 97.19 193 LEU A CA 1
ATOM 1357 C C . LEU A 1 193 ? -7.794 19.918 10.686 1.00 97.19 193 LEU A C 1
ATOM 1359 O O . LEU A 1 193 ? -7.724 20.513 9.613 1.00 97.19 193 LEU A O 1
ATOM 1363 N N . ASP A 1 194 ? -7.290 20.416 11.814 1.00 97.88 194 ASP A N 1
ATOM 1364 C CA . ASP A 1 194 ? -6.468 21.634 11.852 1.00 97.88 194 ASP A CA 1
ATOM 1365 C C . ASP A 1 194 ? -4.993 21.335 11.530 1.00 97.88 194 ASP A C 1
ATOM 1367 O O . ASP A 1 194 ? -4.256 22.209 11.070 1.00 97.88 194 ASP A O 1
ATOM 1371 N N . GLY A 1 195 ? -4.561 20.094 11.769 1.00 97.50 195 GLY A N 1
ATOM 1372 C CA . GLY A 1 195 ? -3.274 19.545 11.346 1.00 97.50 195 GLY A CA 1
ATOM 1373 C C . GLY A 1 195 ? -3.403 18.584 10.155 1.00 97.50 195 GLY A C 1
ATOM 1374 O O . GLY A 1 195 ? -4.487 18.051 9.897 1.00 97.50 195 GLY A O 1
ATOM 1375 N N . PRO A 1 196 ? -2.316 18.336 9.397 1.00 97.19 196 PRO A N 1
ATOM 1376 C CA . PRO A 1 196 ? -2.394 17.560 8.166 1.00 97.19 196 PRO A CA 1
ATOM 1377 C C . PRO A 1 196 ? -2.478 16.048 8.409 1.00 97.19 196 PRO A C 1
ATOM 1379 O O . PRO A 1 196 ? -1.931 15.504 9.371 1.00 97.19 196 PRO A O 1
ATOM 1382 N N . ILE A 1 197 ? -3.078 15.353 7.444 1.00 97.50 197 ILE A N 1
ATOM 1383 C CA . ILE A 1 197 ? -2.788 13.942 7.177 1.00 97.50 197 ILE A CA 1
ATOM 1384 C C . ILE A 1 197 ? -1.772 13.926 6.033 1.00 97.50 197 ILE A C 1
ATOM 1386 O O . ILE A 1 197 ? -2.114 14.291 4.909 1.00 97.50 197 ILE A O 1
ATOM 1390 N N . ASP A 1 198 ? -0.525 13.549 6.317 1.00 95.44 198 ASP A N 1
ATOM 1391 C CA . ASP A 1 198 ? 0.577 13.598 5.352 1.00 95.44 198 ASP A CA 1
ATOM 1392 C C . ASP A 1 198 ? 1.217 12.218 5.155 1.00 95.44 198 ASP A C 1
ATOM 1394 O O . ASP A 1 198 ? 1.860 11.648 6.044 1.00 95.44 198 ASP A O 1
ATOM 1398 N N . VAL A 1 199 ? 1.043 11.686 3.946 1.00 94.69 199 VAL A N 1
ATOM 1399 C CA . VAL A 1 199 ? 1.616 10.418 3.471 1.00 94.69 199 VAL A CA 1
ATOM 1400 C C . VAL A 1 199 ? 2.560 10.628 2.283 1.00 94.69 199 VAL A C 1
ATOM 1402 O O . VAL A 1 199 ? 2.838 9.698 1.520 1.00 94.69 199 VAL A O 1
ATOM 1405 N N . THR A 1 200 ? 3.089 11.843 2.121 1.00 91.06 200 THR A N 1
ATOM 1406 C CA . THR A 1 200 ? 4.045 12.173 1.061 1.00 91.06 200 THR A CA 1
ATOM 1407 C C . THR A 1 200 ? 5.261 11.248 1.130 1.00 91.06 200 THR A C 1
ATOM 1409 O O . THR A 1 200 ? 5.895 11.091 2.174 1.00 91.06 200 THR A O 1
ATOM 1412 N N . GLY A 1 201 ? 5.574 10.588 0.009 1.00 89.69 201 GLY A N 1
ATOM 1413 C CA . GLY A 1 201 ? 6.692 9.641 -0.084 1.00 89.69 201 GLY A CA 1
ATOM 1414 C C . GLY A 1 201 ? 6.517 8.354 0.733 1.00 89.69 201 GLY A C 1
ATOM 1415 O O . GLY A 1 201 ? 7.493 7.638 0.945 1.00 89.69 201 GLY A O 1
ATOM 1416 N N . ARG A 1 202 ? 5.303 8.053 1.221 1.00 93.94 202 ARG A N 1
ATOM 1417 C CA . ARG A 1 202 ? 5.006 6.816 1.969 1.00 93.94 202 ARG A CA 1
ATOM 1418 C C . ARG A 1 202 ? 4.404 5.706 1.106 1.00 93.94 202 ARG A C 1
ATOM 1420 O O . ARG A 1 202 ? 4.270 4.593 1.600 1.00 93.94 202 ARG A O 1
ATOM 1427 N N . GLY A 1 203 ? 4.044 6.002 -0.144 1.00 92.88 203 GLY A N 1
ATOM 1428 C CA . GLY A 1 203 ? 3.536 5.031 -1.118 1.00 92.88 203 GLY A CA 1
ATOM 1429 C C . GLY A 1 203 ? 4.632 4.137 -1.706 1.00 92.88 203 GLY A C 1
ATOM 1430 O O . GLY A 1 203 ? 5.694 3.976 -1.108 1.00 92.88 203 GLY A O 1
ATOM 1431 N N . PHE A 1 204 ? 4.365 3.557 -2.879 1.00 93.56 204 PHE A N 1
ATOM 1432 C CA . PHE A 1 204 ? 5.297 2.663 -3.569 1.00 93.56 204 PHE A CA 1
ATOM 1433 C C . PHE A 1 204 ? 6.724 3.216 -3.662 1.00 93.56 204 PHE A C 1
ATOM 1435 O O . PHE A 1 204 ? 6.950 4.422 -3.795 1.00 93.56 204 PHE A O 1
ATOM 1442 N N . ARG A 1 205 ? 7.700 2.308 -3.582 1.00 91.75 205 ARG A N 1
ATOM 1443 C CA . ARG A 1 205 ? 9.121 2.655 -3.573 1.00 91.75 205 ARG A CA 1
ATOM 1444 C C . ARG A 1 205 ? 9.561 3.182 -4.940 1.00 91.75 205 ARG A C 1
ATOM 1446 O O . ARG A 1 205 ? 9.170 2.668 -5.986 1.00 91.75 205 ARG A O 1
ATOM 1453 N N . GLY A 1 206 ? 10.436 4.184 -4.931 1.00 87.44 206 GLY A N 1
ATOM 1454 C CA . GLY A 1 206 ? 11.109 4.639 -6.146 1.00 87.44 206 GLY A CA 1
ATOM 1455 C C . GLY A 1 206 ? 12.041 3.571 -6.731 1.00 87.44 206 GLY A C 1
ATOM 1456 O O . GLY A 1 206 ? 12.419 2.611 -6.057 1.00 87.44 206 GLY A O 1
ATOM 1457 N N . GLY A 1 207 ? 12.426 3.756 -7.994 1.00 83.31 207 GLY A N 1
ATOM 1458 C CA . GLY A 1 207 ? 13.424 2.911 -8.645 1.00 83.31 207 GLY A CA 1
ATOM 1459 C C . GLY A 1 207 ? 14.792 3.015 -7.972 1.00 83.31 207 GLY A C 1
ATOM 1460 O O . GLY A 1 207 ? 15.169 4.075 -7.469 1.00 83.31 207 GLY A O 1
ATOM 1461 N N . ALA A 1 208 ? 15.540 1.910 -7.948 1.00 80.62 208 ALA A N 1
ATOM 1462 C CA . ALA A 1 208 ? 16.902 1.911 -7.430 1.00 80.62 208 ALA A CA 1
ATOM 1463 C C . ALA A 1 208 ? 17.818 2.761 -8.324 1.00 80.62 208 ALA A C 1
ATOM 1465 O O . ALA A 1 208 ? 17.805 2.636 -9.552 1.00 80.62 208 ALA A O 1
ATOM 1466 N N . THR A 1 209 ? 18.628 3.611 -7.693 1.00 71.06 209 THR A N 1
ATOM 1467 C CA . THR A 1 209 ? 19.674 4.369 -8.380 1.00 71.06 209 THR A CA 1
ATOM 1468 C C . THR A 1 209 ? 20.695 3.408 -8.967 1.00 71.06 209 THR A C 1
ATOM 1470 O O . THR A 1 209 ? 21.242 2.582 -8.234 1.00 71.06 209 THR A O 1
ATOM 1473 N N . ASP A 1 210 ? 20.985 3.559 -10.253 1.00 69.00 210 ASP A N 1
ATOM 1474 C CA . ASP A 1 210 ? 22.045 2.823 -10.928 1.00 69.00 210 ASP A CA 1
ATOM 1475 C C . ASP A 1 210 ? 23.088 3.803 -11.471 1.00 69.00 210 ASP A C 1
ATOM 1477 O O . ASP A 1 210 ? 22.734 4.795 -12.108 1.00 69.00 210 ASP A O 1
ATOM 1481 N N . ASN A 1 211 ? 24.365 3.533 -11.194 1.00 67.81 211 ASN A N 1
ATOM 1482 C CA . ASN A 1 211 ? 25.500 4.319 -11.682 1.00 67.81 211 ASN A CA 1
ATOM 1483 C C . ASN A 1 211 ? 26.397 3.513 -12.642 1.00 67.81 211 ASN A C 1
ATOM 1485 O O . ASN A 1 211 ? 27.489 3.960 -12.988 1.00 67.81 211 ASN A O 1
ATOM 1489 N N . ALA A 1 212 ? 25.960 2.316 -13.045 1.00 70.81 212 ALA A N 1
ATOM 1490 C CA . ALA A 1 212 ? 26.602 1.492 -14.066 1.00 70.81 212 ALA A CA 1
ATOM 1491 C C . ALA A 1 212 ? 26.160 1.875 -15.489 1.00 70.81 212 ALA A C 1
ATOM 1493 O O . ALA A 1 212 ? 26.767 1.423 -16.469 1.00 70.81 212 ALA A O 1
ATOM 1494 N N . ALA A 1 213 ? 25.135 2.730 -15.607 1.00 69.56 213 ALA A N 1
ATOM 1495 C CA . ALA A 1 213 ? 24.632 3.235 -16.873 1.00 69.56 213 ALA A CA 1
ATOM 1496 C C . ALA A 1 213 ? 25.763 3.886 -17.680 1.00 69.56 213 ALA A C 1
ATOM 1498 O O . ALA A 1 213 ? 26.239 4.963 -17.343 1.00 69.56 213 ALA A O 1
ATOM 1499 N N . SER A 1 214 ? 26.208 3.221 -18.740 1.00 73.94 214 SER A N 1
ATOM 1500 C CA . SER A 1 214 ? 27.379 3.605 -19.544 1.00 73.94 214 SER A CA 1
ATOM 1501 C C . SER A 1 214 ? 27.091 3.573 -21.043 1.00 73.94 214 SER A C 1
ATOM 1503 O O . SER A 1 214 ? 27.873 4.092 -21.842 1.00 73.94 214 SER A O 1
ATOM 1505 N N . THR A 1 215 ? 25.942 3.016 -21.432 1.00 74.06 215 THR A N 1
ATOM 1506 C CA . THR A 1 215 ? 25.477 3.010 -22.811 1.00 74.06 215 THR A CA 1
ATOM 1507 C C . THR A 1 215 ? 24.965 4.392 -23.202 1.00 74.06 215 THR A C 1
ATOM 1509 O O . THR A 1 215 ? 24.174 5.002 -22.483 1.00 74.06 215 THR A O 1
ATOM 1512 N N . ASN A 1 216 ? 25.362 4.872 -24.380 1.00 73.38 216 ASN A N 1
ATOM 1513 C CA . ASN A 1 216 ? 24.773 6.059 -25.000 1.00 73.38 216 ASN A CA 1
ATOM 1514 C C . ASN A 1 216 ? 23.589 5.670 -25.896 1.00 73.38 216 ASN A C 1
ATOM 1516 O O . ASN A 1 216 ? 23.616 4.625 -26.541 1.00 73.38 216 ASN A O 1
ATOM 1520 N N . ASN A 1 217 ? 22.584 6.547 -26.004 1.00 73.69 217 ASN A N 1
ATOM 1521 C CA . ASN A 1 217 ? 21.442 6.382 -26.918 1.00 73.69 217 ASN A CA 1
ATOM 1522 C C . ASN A 1 217 ? 20.628 5.084 -26.702 1.00 73.69 217 ASN A C 1
ATOM 1524 O O . ASN A 1 217 ? 20.111 4.491 -27.650 1.00 73.69 217 ASN A O 1
ATOM 1528 N N . ALA A 1 218 ? 20.503 4.629 -25.452 1.00 80.75 218 ALA A N 1
ATOM 1529 C CA . ALA A 1 218 ? 19.573 3.559 -25.110 1.00 80.75 218 ALA A CA 1
ATOM 1530 C C . ALA A 1 218 ? 18.133 4.014 -25.417 1.00 80.75 218 ALA A C 1
ATOM 1532 O O . ALA A 1 218 ? 17.711 5.104 -25.035 1.00 80.75 218 ALA A O 1
ATOM 1533 N N . THR A 1 219 ? 17.365 3.194 -26.135 1.00 85.19 219 THR A N 1
ATOM 1534 C CA . THR A 1 219 ? 15.976 3.511 -26.538 1.00 85.19 219 THR A CA 1
ATOM 1535 C C . THR A 1 219 ? 14.960 2.482 -26.052 1.00 85.19 219 THR A C 1
ATOM 1537 O O . THR A 1 219 ? 13.753 2.670 -26.230 1.00 85.19 219 THR A O 1
ATOM 1540 N N . ALA A 1 220 ? 15.434 1.410 -25.414 1.00 88.88 220 ALA A N 1
ATOM 1541 C CA . ALA A 1 220 ? 14.606 0.308 -24.960 1.00 88.88 220 ALA A CA 1
ATOM 1542 C C . ALA A 1 220 ? 13.585 0.768 -23.909 1.00 88.88 220 ALA A C 1
ATOM 1544 O O . ALA A 1 220 ? 13.890 1.540 -23.002 1.00 88.88 220 ALA A O 1
ATOM 1545 N N . TYR A 1 221 ? 12.357 0.267 -24.018 1.00 89.56 221 TYR A N 1
ATOM 1546 C CA . TYR A 1 221 ? 11.326 0.460 -22.999 1.00 89.56 221 TYR A CA 1
ATOM 1547 C C . TYR A 1 221 ? 11.544 -0.475 -21.810 1.00 89.56 221 TYR A C 1
ATOM 1549 O O . TYR A 1 221 ? 11.242 -0.102 -20.678 1.00 89.56 221 TYR A O 1
ATOM 1557 N N . ARG A 1 222 ? 12.120 -1.656 -22.052 1.00 91.88 222 ARG A N 1
ATOM 1558 C CA . ARG A 1 222 ? 12.598 -2.583 -21.023 1.00 91.88 222 ARG A CA 1
ATOM 1559 C C . ARG A 1 222 ? 13.922 -3.218 -21.431 1.00 91.88 222 ARG A C 1
ATOM 1561 O O . ARG A 1 222 ? 14.134 -3.487 -22.613 1.00 91.88 222 ARG A O 1
ATOM 1568 N N . THR A 1 223 ? 14.776 -3.496 -20.458 1.00 91.06 223 THR A N 1
ATOM 1569 C CA . THR A 1 223 ? 16.027 -4.237 -20.653 1.00 91.06 223 THR A CA 1
ATOM 1570 C C . THR A 1 223 ? 16.480 -4.854 -19.335 1.00 91.06 223 THR A C 1
ATOM 1572 O O . THR A 1 223 ? 16.138 -4.361 -18.257 1.00 91.06 223 THR A O 1
ATOM 1575 N N . ALA A 1 224 ? 17.206 -5.967 -19.428 1.00 92.06 224 ALA A N 1
ATOM 1576 C CA . ALA A 1 224 ? 17.847 -6.616 -18.287 1.00 92.06 224 ALA A CA 1
ATOM 1577 C C . ALA A 1 224 ? 19.244 -6.037 -17.995 1.00 92.06 224 ALA A C 1
ATOM 1579 O O . ALA A 1 224 ? 19.835 -6.384 -16.978 1.00 92.06 224 ALA A O 1
ATOM 1580 N N . ALA A 1 225 ? 19.768 -5.184 -18.882 1.00 89.44 225 ALA A N 1
ATOM 1581 C CA . ALA A 1 225 ? 21.073 -4.558 -18.728 1.00 89.44 225 ALA A CA 1
ATOM 1582 C C . ALA A 1 225 ? 20.990 -3.330 -17.808 1.00 89.44 225 ALA A C 1
ATOM 1584 O O . ALA A 1 225 ? 20.280 -2.369 -18.106 1.00 89.44 225 ALA A O 1
ATOM 1585 N N . ASP A 1 226 ? 21.761 -3.359 -16.726 1.00 85.69 226 ASP A N 1
ATOM 1586 C CA . ASP A 1 226 ? 21.983 -2.244 -15.795 1.00 85.69 226 ASP A CA 1
ATOM 1587 C C . ASP A 1 226 ? 22.750 -1.072 -16.436 1.00 85.69 226 ASP A C 1
ATOM 1589 O O . ASP A 1 226 ? 22.653 0.080 -16.016 1.00 85.69 226 ASP A O 1
ATOM 1593 N N . THR A 1 227 ? 23.449 -1.329 -17.541 1.00 85.75 227 THR A N 1
ATOM 1594 C CA . THR A 1 227 ? 24.172 -0.311 -18.314 1.00 85.75 227 THR A CA 1
ATOM 1595 C C . THR A 1 227 ? 23.276 0.662 -19.089 1.00 85.75 227 THR A C 1
ATOM 1597 O O . THR A 1 227 ? 23.783 1.657 -19.616 1.00 85.75 227 THR A O 1
ATOM 1600 N N . ASP A 1 228 ? 21.967 0.411 -19.170 1.00 82.38 228 ASP A N 1
ATOM 1601 C CA . ASP A 1 228 ? 21.053 1.126 -20.073 1.00 82.38 228 ASP A CA 1
ATOM 1602 C C . ASP A 1 228 ? 20.140 2.157 -19.380 1.00 82.38 228 ASP A C 1
ATOM 1604 O O . ASP A 1 228 ? 19.420 2.896 -20.063 1.00 82.38 228 ASP A O 1
ATOM 1608 N N . GLY A 1 229 ? 20.176 2.257 -18.050 1.00 80.62 229 GLY A N 1
ATOM 1609 C CA . GLY A 1 229 ? 19.428 3.249 -17.271 1.00 80.62 229 GLY A CA 1
ATOM 1610 C C . GLY A 1 229 ? 19.265 2.840 -15.807 1.00 80.62 229 GLY A C 1
ATOM 1611 O O . GLY A 1 229 ? 19.697 1.762 -15.417 1.00 80.62 229 GLY A O 1
ATOM 1612 N N . ALA A 1 230 ? 18.614 3.681 -14.999 1.00 83.75 230 ALA A N 1
ATOM 1613 C CA . ALA A 1 230 ? 18.274 3.323 -13.623 1.00 83.75 230 ALA A CA 1
ATOM 1614 C C . ALA A 1 230 ? 17.168 2.255 -13.578 1.00 83.75 230 ALA A C 1
ATOM 1616 O O . ALA A 1 230 ? 16.525 1.943 -14.587 1.00 83.75 230 ALA A O 1
ATOM 1617 N N . ALA A 1 231 ? 16.933 1.669 -12.404 1.00 88.44 231 ALA A N 1
ATOM 1618 C CA . ALA A 1 231 ? 15.852 0.705 -12.250 1.00 88.44 231 ALA A CA 1
ATOM 1619 C C . ALA A 1 231 ? 14.480 1.402 -12.254 1.00 88.44 231 ALA A C 1
ATOM 1621 O O . ALA A 1 231 ? 14.332 2.543 -11.814 1.00 88.44 231 ALA A O 1
ATOM 1622 N N . LYS A 1 232 ? 13.458 0.692 -12.732 1.00 89.75 232 LYS A N 1
ATOM 1623 C CA . LYS A 1 232 ? 12.047 1.098 -12.662 1.00 89.75 232 LYS A CA 1
ATOM 1624 C C . LYS A 1 232 ? 11.566 1.128 -11.209 1.00 89.75 232 LYS A C 1
ATOM 1626 O O . LYS A 1 232 ? 12.021 0.325 -10.390 1.00 89.75 232 LYS A O 1
ATOM 1631 N N . GLY A 1 233 ? 10.631 2.022 -10.896 1.00 91.50 233 GLY A N 1
ATOM 1632 C CA . GLY A 1 233 ? 10.013 2.081 -9.572 1.00 91.50 233 GLY A CA 1
ATOM 1633 C C . GLY A 1 233 ? 8.912 1.042 -9.376 1.00 91.50 233 GLY A C 1
ATOM 1634 O O . GLY A 1 233 ? 8.463 0.364 -10.304 1.00 91.50 233 GLY A O 1
ATOM 1635 N N . GLU A 1 234 ? 8.508 0.877 -8.126 1.00 94.00 234 GLU A N 1
ATOM 1636 C CA . GLU A 1 234 ? 7.457 -0.049 -7.727 1.00 94.00 234 GLU A CA 1
ATOM 1637 C C . GLU A 1 234 ? 6.082 0.483 -8.122 1.00 94.00 234 GLU A C 1
ATOM 1639 O O . GLU A 1 234 ? 5.788 1.665 -7.966 1.00 94.00 234 GLU A O 1
ATOM 1644 N N . GLY A 1 235 ? 5.223 -0.405 -8.609 1.00 94.25 235 GLY A N 1
ATOM 1645 C CA . GLY A 1 235 ? 3.848 -0.070 -8.949 1.00 94.25 235 GLY A CA 1
ATOM 1646 C C . GLY A 1 235 ? 2.914 -1.248 -8.740 1.00 94.25 235 GLY A C 1
ATOM 1647 O O . GLY A 1 235 ? 3.295 -2.289 -8.209 1.00 94.25 235 GLY A O 1
ATOM 1648 N N . ILE A 1 236 ? 1.681 -1.118 -9.221 1.00 96.06 236 ILE A N 1
ATOM 1649 C CA . ILE A 1 236 ? 0.659 -2.172 -9.128 1.00 96.06 236 ILE A CA 1
ATOM 1650 C C . ILE A 1 236 ? 1.042 -3.458 -9.880 1.00 96.06 236 ILE A C 1
ATOM 1652 O O . ILE A 1 236 ? 0.443 -4.504 -9.645 1.00 96.06 236 ILE A O 1
ATOM 1656 N N . ALA A 1 237 ? 2.032 -3.386 -10.772 1.00 95.56 237 ALA A N 1
ATOM 1657 C CA . ALA A 1 237 ? 2.565 -4.510 -11.539 1.00 95.56 237 ALA A CA 1
ATOM 1658 C C . ALA A 1 237 ? 3.780 -5.195 -10.877 1.00 95.56 237 ALA A C 1
ATOM 1660 O O . ALA A 1 237 ? 4.380 -6.071 -11.495 1.00 95.56 237 ALA A O 1
ATOM 1661 N N . GLY A 1 238 ? 4.155 -4.791 -9.657 1.00 95.06 238 GLY A N 1
ATOM 1662 C CA . GLY A 1 238 ? 5.256 -5.378 -8.889 1.00 95.06 238 GLY A CA 1
ATOM 1663 C C . GLY A 1 238 ? 6.444 -4.435 -8.697 1.00 95.06 238 GLY A C 1
ATOM 1664 O O . GLY A 1 238 ? 6.315 -3.210 -8.774 1.00 95.06 238 GLY A O 1
ATOM 1665 N N . PHE A 1 239 ? 7.610 -5.012 -8.417 1.00 94.19 239 PHE A N 1
ATOM 1666 C CA . PHE A 1 239 ? 8.882 -4.309 -8.270 1.00 94.19 239 PHE A CA 1
ATOM 1667 C C . PHE A 1 239 ? 10.067 -5.206 -8.634 1.00 94.19 239 PHE A C 1
ATOM 1669 O O . PHE A 1 239 ? 10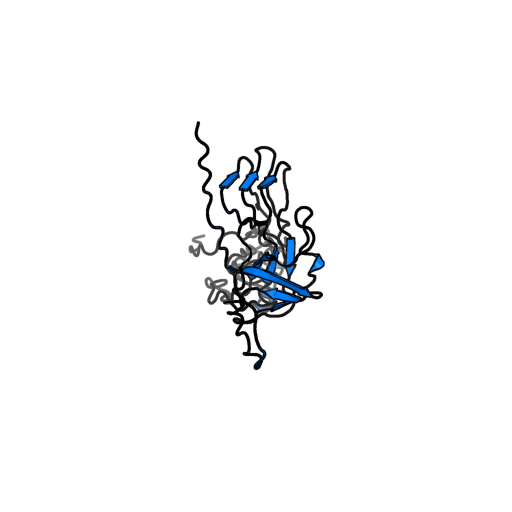.001 -6.420 -8.482 1.00 94.19 239 PHE A O 1
ATOM 1676 N N . ALA A 1 240 ? 11.190 -4.607 -9.041 1.00 92.62 240 ALA A N 1
ATOM 1677 C CA . ALA A 1 240 ? 12.488 -5.275 -9.183 1.00 92.62 240 ALA A CA 1
ATOM 1678 C C . ALA A 1 240 ? 12.422 -6.667 -9.857 1.00 92.62 240 ALA A C 1
ATOM 1680 O O . ALA A 1 240 ? 12.307 -6.738 -11.080 1.00 92.62 240 ALA A O 1
ATOM 1681 N N . THR A 1 241 ? 12.476 -7.752 -9.076 1.00 93.19 241 THR A N 1
ATOM 1682 C CA . THR A 1 241 ? 12.431 -9.146 -9.553 1.00 93.19 241 THR A CA 1
ATOM 1683 C C . THR A 1 241 ? 11.188 -9.481 -10.369 1.00 93.19 241 THR A C 1
ATOM 1685 O O . THR A 1 241 ? 11.277 -10.269 -11.311 1.00 93.19 241 THR A O 1
ATOM 1688 N N . ASP A 1 242 ? 10.054 -8.844 -10.077 1.00 94.62 242 ASP A N 1
ATOM 1689 C CA . ASP A 1 242 ? 8.830 -9.016 -10.863 1.00 94.62 242 ASP A CA 1
ATOM 1690 C C . ASP A 1 242 ? 9.043 -8.526 -12.298 1.00 94.62 242 ASP A C 1
ATOM 1692 O O . ASP A 1 242 ? 8.652 -9.176 -13.267 1.00 94.62 242 ASP A O 1
ATOM 1696 N N . TYR A 1 243 ? 9.758 -7.411 -12.460 1.00 94.31 243 TYR A N 1
ATOM 1697 C CA . TYR A 1 243 ? 10.059 -6.857 -13.776 1.00 94.31 243 TYR A CA 1
ATOM 1698 C C . TYR A 1 243 ? 11.107 -7.663 -14.537 1.00 94.31 243 TYR A C 1
ATOM 1700 O O . TYR A 1 243 ? 11.068 -7.684 -15.767 1.00 94.31 243 TYR A O 1
ATOM 1708 N N . ASP A 1 244 ? 12.006 -8.371 -13.856 1.00 94.12 244 ASP A N 1
ATOM 1709 C CA . ASP A 1 244 ? 12.941 -9.281 -14.527 1.00 94.12 244 ASP A CA 1
ATOM 1710 C C . ASP A 1 244 ? 12.217 -10.461 -15.161 1.00 94.12 244 ASP A C 1
ATOM 1712 O O . ASP A 1 244 ? 12.507 -10.818 -16.304 1.00 94.12 244 ASP A O 1
ATOM 1716 N N . GLY A 1 245 ? 11.206 -10.997 -14.467 1.00 92.56 245 GLY A N 1
ATOM 1717 C CA . GLY A 1 245 ? 10.277 -11.973 -15.038 1.00 92.56 245 GLY A CA 1
ATOM 1718 C C . GLY A 1 245 ? 9.520 -11.426 -16.255 1.00 92.56 245 GLY A C 1
ATOM 1719 O O . GLY A 1 245 ? 9.168 -12.175 -17.165 1.00 92.56 245 GLY A O 1
ATOM 1720 N N . LEU A 1 246 ? 9.350 -10.103 -16.326 1.00 92.31 246 LEU A N 1
ATOM 1721 C CA . LEU A 1 246 ? 8.778 -9.372 -17.457 1.00 92.31 246 LEU A CA 1
ATOM 1722 C C . LEU A 1 246 ? 9.844 -8.816 -18.411 1.00 92.31 246 LEU A C 1
ATOM 1724 O O . LEU A 1 246 ? 9.589 -7.830 -19.106 1.00 92.31 246 LEU A O 1
ATOM 1728 N N . GLY A 1 247 ? 11.021 -9.438 -18.492 1.00 91.19 247 GLY A N 1
ATOM 1729 C CA . GLY A 1 247 ? 12.049 -9.133 -19.491 1.00 91.19 247 GLY A CA 1
ATOM 1730 C C . GLY A 1 247 ? 12.913 -7.906 -19.196 1.00 91.19 247 GLY A C 1
ATOM 1731 O O . GLY A 1 247 ? 13.623 -7.456 -20.098 1.00 91.19 247 GLY A O 1
ATOM 1732 N N . GLY A 1 248 ? 12.866 -7.374 -17.973 1.00 92.00 248 GLY A N 1
ATOM 1733 C CA . GLY A 1 248 ? 13.889 -6.475 -17.451 1.00 92.00 248 GLY A CA 1
ATOM 1734 C C . GLY A 1 248 ? 13.371 -5.286 -16.645 1.00 92.00 248 GLY A C 1
ATOM 1735 O O . GLY A 1 248 ? 12.401 -4.619 -17.021 1.00 92.00 248 GLY A O 1
ATOM 1736 N N . ARG A 1 249 ? 14.083 -4.983 -15.555 1.00 92.12 249 ARG A N 1
ATOM 1737 C CA . ARG A 1 249 ? 13.783 -3.885 -14.628 1.00 92.12 249 ARG A CA 1
ATOM 1738 C C . ARG A 1 249 ? 14.363 -2.516 -15.009 1.00 92.12 249 ARG A C 1
ATOM 1740 O O . ARG A 1 249 ? 14.169 -1.576 -14.247 1.00 92.12 249 ARG A O 1
ATOM 1747 N N . TYR A 1 250 ? 15.029 -2.376 -16.156 1.00 89.88 250 TYR A N 1
ATOM 1748 C CA . TYR A 1 250 ? 15.673 -1.129 -16.604 1.00 89.88 250 TYR A CA 1
ATOM 1749 C C . TYR A 1 250 ? 15.010 -0.535 -17.855 1.00 89.88 250 TYR A C 1
ATOM 1751 O O . TYR A 1 250 ? 14.172 -1.177 -18.495 1.00 89.88 250 TYR A O 1
ATOM 1759 N N . GLY A 1 251 ? 15.381 0.696 -18.217 1.00 87.31 251 GLY A N 1
ATOM 1760 C CA . GLY A 1 251 ? 14.900 1.411 -19.407 1.00 87.31 251 GLY A CA 1
ATOM 1761 C C . GLY A 1 251 ? 13.655 2.274 -19.167 1.00 87.31 251 GLY A C 1
ATOM 1762 O O . GLY A 1 251 ? 12.968 2.149 -18.146 1.00 87.31 251 GLY A O 1
ATOM 1763 N N . ARG A 1 252 ? 13.329 3.137 -20.138 1.00 88.19 252 ARG A N 1
ATOM 1764 C CA . ARG A 1 252 ? 12.360 4.243 -19.981 1.00 88.19 252 ARG A CA 1
ATOM 1765 C C . ARG A 1 252 ? 10.900 3.861 -19.756 1.00 88.19 252 ARG A C 1
ATOM 1767 O O . ARG A 1 252 ? 10.136 4.701 -19.298 1.00 88.19 252 ARG A O 1
ATOM 1774 N N . GLY A 1 253 ? 10.477 2.657 -20.132 1.00 89.88 253 GLY A N 1
ATOM 1775 C CA . GLY A 1 253 ? 9.065 2.279 -20.067 1.00 89.88 253 GLY A CA 1
ATOM 1776 C C . GLY A 1 253 ? 8.584 2.207 -18.620 1.00 89.88 253 GLY A C 1
ATOM 1777 O O . GLY A 1 253 ? 9.194 1.507 -17.813 1.00 89.88 253 GLY A O 1
ATOM 1778 N N . ALA A 1 254 ? 7.505 2.907 -18.282 1.00 90.81 254 ALA A N 1
ATOM 1779 C CA . ALA A 1 254 ? 6.913 2.830 -16.952 1.00 90.81 254 ALA A CA 1
ATOM 1780 C C . ALA A 1 254 ? 6.069 1.547 -16.824 1.00 90.81 254 ALA A C 1
ATOM 1782 O O . ALA A 1 254 ? 5.193 1.334 -17.655 1.00 90.81 254 ALA A O 1
ATOM 1783 N N . PRO A 1 255 ? 6.308 0.678 -15.829 1.00 91.19 255 PRO A N 1
ATOM 1784 C CA . PRO A 1 255 ? 5.460 -0.481 -15.566 1.00 91.19 255 PRO A CA 1
ATOM 1785 C C . PRO A 1 255 ? 4.199 -0.035 -14.814 1.00 91.19 255 PRO A C 1
ATOM 1787 O O . PRO A 1 255 ? 4.237 0.200 -13.606 1.00 91.19 255 PRO A O 1
ATOM 1790 N N . ALA A 1 256 ? 3.078 0.111 -15.526 1.00 93.50 256 ALA A N 1
ATOM 1791 C CA . ALA A 1 256 ? 1.870 0.741 -14.992 1.00 93.50 256 ALA A CA 1
ATOM 1792 C C . ALA A 1 256 ? 2.198 2.094 -14.323 1.00 93.50 256 ALA A C 1
ATOM 1794 O O . ALA A 1 256 ? 2.765 2.981 -14.957 1.00 93.50 256 ALA A O 1
ATOM 1795 N N . ASN A 1 257 ? 1.886 2.248 -13.036 1.00 90.81 257 ASN A N 1
ATOM 1796 C CA . ASN A 1 257 ? 2.162 3.455 -12.258 1.00 90.81 257 ASN A CA 1
ATOM 1797 C C . ASN A 1 257 ? 3.546 3.467 -11.578 1.00 90.81 257 ASN A C 1
ATOM 1799 O O . ASN A 1 257 ? 3.808 4.391 -10.815 1.00 90.81 257 ASN A O 1
ATOM 1803 N N . GLY A 1 258 ? 4.415 2.477 -11.824 1.00 88.69 258 GLY A N 1
ATOM 1804 C CA . GLY A 1 258 ? 5.709 2.343 -11.143 1.00 88.69 258 GLY A CA 1
ATOM 1805 C C . GLY A 1 258 ? 6.819 3.267 -11.648 1.00 88.69 258 GLY A C 1
ATOM 1806 O O . GLY A 1 258 ? 7.853 3.391 -11.008 1.00 88.69 258 GLY A O 1
ATOM 1807 N N . GLY A 1 259 ? 6.607 3.969 -12.761 1.00 87.88 259 GLY A N 1
ATOM 1808 C CA . GLY A 1 259 ? 7.599 4.884 -13.326 1.00 87.88 259 GLY A CA 1
ATOM 1809 C C . GLY A 1 259 ? 8.804 4.175 -13.971 1.00 87.88 259 GLY A C 1
ATOM 1810 O O . GLY A 1 259 ? 9.245 3.095 -13.569 1.00 87.88 259 GLY A O 1
ATOM 1811 N N . GLY A 1 260 ? 9.294 4.746 -15.071 1.00 88.19 260 GLY A N 1
ATOM 1812 C CA . GLY A 1 260 ? 10.377 4.167 -15.868 1.00 88.19 260 GLY A CA 1
ATOM 1813 C C . GLY A 1 260 ? 11.762 4.430 -15.280 1.00 88.19 260 GLY A C 1
ATOM 1814 O O . GLY A 1 260 ? 11.958 5.372 -14.527 1.00 88.19 260 GLY A O 1
ATOM 1815 N N . GLY A 1 261 ? 12.757 3.650 -15.688 1.00 83.44 261 GLY A N 1
ATOM 1816 C CA . GLY A 1 261 ? 14.145 3.798 -15.239 1.00 83.44 261 GLY A CA 1
ATOM 1817 C C . GLY A 1 261 ? 14.944 4.929 -15.903 1.00 83.44 261 GLY A C 1
ATOM 1818 O O . GLY A 1 261 ? 16.102 5.153 -15.565 1.00 83.44 261 GLY A O 1
ATOM 1819 N N . GLY A 1 262 ? 14.352 5.638 -16.869 1.00 80.69 262 GLY A N 1
ATOM 1820 C CA . GLY A 1 262 ? 15.094 6.525 -17.771 1.00 80.69 262 GLY A CA 1
ATOM 1821 C C . GLY A 1 262 ? 15.923 5.750 -18.806 1.00 80.69 262 GLY A C 1
ATOM 1822 O O . GLY A 1 262 ? 15.900 4.520 -18.834 1.00 80.69 262 GLY A O 1
ATOM 1823 N N . ASN A 1 263 ? 16.622 6.474 -19.686 1.00 74.88 263 ASN A N 1
ATOM 1824 C CA . ASN A 1 263 ? 17.473 5.901 -20.733 1.00 74.88 263 ASN A CA 1
ATOM 1825 C C . ASN A 1 263 ? 18.870 6.545 -20.750 1.00 74.88 263 ASN A C 1
ATOM 1827 O O . ASN A 1 263 ? 18.970 7.773 -20.765 1.00 74.88 263 ASN A O 1
ATOM 1831 N N . ALA A 1 264 ? 19.894 5.689 -20.873 1.00 68.25 264 ALA A N 1
ATOM 1832 C CA . ALA A 1 264 ? 21.332 5.969 -20.992 1.00 68.25 264 ALA A CA 1
ATOM 1833 C C . ALA A 1 264 ? 21.976 6.716 -19.803 1.00 68.25 264 ALA A C 1
ATOM 1835 O O . ALA A 1 264 ? 21.305 7.131 -18.859 1.00 68.25 264 ALA A O 1
ATOM 1836 N N . HIS A 1 265 ? 23.309 6.842 -19.837 1.00 65.69 265 HIS A N 1
ATOM 1837 C CA . HIS A 1 265 ? 24.113 7.529 -18.816 1.00 65.69 265 HIS A CA 1
ATOM 1838 C C . HIS A 1 265 ? 23.528 8.915 -18.474 1.00 65.69 265 HIS A C 1
ATOM 1840 O O . HIS A 1 265 ? 23.296 9.735 -19.363 1.00 65.69 265 HIS A O 1
ATOM 1846 N N . ASN A 1 266 ? 23.317 9.184 -17.180 1.00 58.88 266 ASN A N 1
ATOM 1847 C CA . ASN A 1 266 ? 22.660 10.386 -16.634 1.00 58.88 266 ASN A CA 1
ATOM 1848 C C . ASN A 1 266 ? 21.175 10.585 -17.006 1.00 58.88 266 ASN A C 1
ATOM 1850 O O . ASN A 1 266 ? 20.634 11.672 -16.788 1.00 58.88 266 ASN A O 1
ATOM 1854 N N . GLY A 1 267 ? 20.491 9.571 -17.538 1.00 60.22 267 GLY A N 1
ATOM 1855 C CA . GLY A 1 267 ? 19.039 9.596 -17.692 1.00 60.22 267 GLY A CA 1
ATOM 1856 C C . GLY A 1 267 ? 18.348 9.575 -16.326 1.00 60.22 267 GLY A C 1
ATOM 1857 O O . GLY A 1 267 ? 18.550 8.651 -15.542 1.00 60.22 267 GLY A O 1
ATOM 1858 N N . GLY A 1 268 ? 17.531 10.589 -16.026 1.00 54.31 268 GLY A N 1
ATOM 1859 C CA . GLY A 1 268 ? 16.736 10.621 -14.796 1.00 54.31 268 GLY A CA 1
ATOM 1860 C C . GLY A 1 268 ? 15.721 9.472 -14.752 1.00 54.31 268 GLY A C 1
ATOM 1861 O O . GLY A 1 268 ? 14.979 9.264 -15.712 1.00 54.31 268 GLY A O 1
ATOM 1862 N N . GLY A 1 269 ? 15.692 8.733 -13.640 1.00 58.22 269 GLY A N 1
ATOM 1863 C CA . GLY A 1 269 ? 14.681 7.711 -13.364 1.00 58.22 269 GLY A CA 1
ATOM 1864 C C . GLY A 1 269 ? 13.374 8.334 -12.866 1.00 58.22 269 GLY A C 1
ATOM 1865 O O . GLY A 1 269 ? 13.380 9.256 -12.050 1.00 58.22 269 GLY A O 1
ATOM 1866 N N . GLY A 1 270 ? 12.247 7.839 -13.371 1.00 53.47 270 GLY A N 1
ATOM 1867 C CA . GLY A 1 270 ? 10.902 8.275 -13.023 1.00 53.47 270 GLY A CA 1
ATOM 1868 C C . GLY A 1 270 ? 10.411 7.575 -11.765 1.00 53.47 270 GLY A C 1
ATOM 1869 O O . GLY A 1 270 ? 10.008 6.417 -11.811 1.00 53.47 270 GLY A O 1
ATOM 1870 N N . GLY A 1 271 ? 10.404 8.292 -10.642 1.00 55.75 271 GLY A N 1
ATOM 1871 C CA . GLY A 1 271 ? 9.539 7.940 -9.520 1.00 55.75 271 GLY A CA 1
ATOM 1872 C C . GLY A 1 271 ? 8.081 7.927 -9.988 1.00 55.75 271 GLY A C 1
ATOM 1873 O O . GLY A 1 271 ? 7.624 8.873 -10.628 1.00 55.75 271 GLY A O 1
ATOM 1874 N N . GLY A 1 272 ? 7.377 6.827 -9.732 1.00 51.66 272 GLY A N 1
ATOM 1875 C CA . GLY A 1 272 ? 5.989 6.636 -10.132 1.00 51.66 272 GLY A CA 1
ATOM 1876 C C . GLY A 1 272 ? 5.002 7.310 -9.180 1.00 51.66 272 GLY A C 1
ATOM 1877 O O . GLY A 1 272 ? 4.979 7.014 -7.989 1.00 51.66 272 GLY A O 1
ATOM 1878 N N . ALA A 1 273 ? 4.169 8.198 -9.718 1.00 47.28 273 ALA A N 1
ATOM 1879 C CA . ALA A 1 273 ? 2.924 8.659 -9.108 1.00 47.28 273 ALA A CA 1
ATOM 1880 C C . ALA A 1 273 ? 2.040 9.255 -10.211 1.00 47.28 273 ALA A C 1
ATOM 1882 O O . ALA A 1 273 ? 1.986 10.469 -10.351 1.00 47.28 273 ALA A O 1
ATOM 1883 N N . ASN A 1 274 ? 1.472 8.397 -11.067 1.00 43.47 274 ASN A N 1
ATOM 1884 C CA . ASN A 1 274 ? 0.204 8.564 -11.799 1.00 43.47 274 ASN A CA 1
ATOM 1885 C C . ASN A 1 274 ? 0.099 7.451 -12.853 1.00 43.47 274 ASN A C 1
ATOM 1887 O O . ASN A 1 274 ? 1.024 7.224 -13.633 1.00 43.47 274 ASN A O 1
ATOM 1891 N N . GLY A 1 275 ? -1.005 6.700 -12.821 1.00 43.97 275 GLY A N 1
ATOM 1892 C CA . GLY A 1 275 ? -1.350 5.766 -13.884 1.00 43.97 275 GLY A CA 1
ATOM 1893 C C . GLY A 1 275 ? -1.820 6.565 -15.090 1.00 43.97 275 GLY A C 1
ATOM 1894 O O . GLY A 1 275 ? -2.851 7.221 -15.004 1.00 43.97 275 GLY A O 1
ATOM 1895 N N . ASP A 1 276 ? -1.058 6.459 -16.172 1.00 39.66 276 ASP A N 1
ATOM 1896 C CA . ASP A 1 276 ? -1.271 7.091 -17.474 1.00 39.66 276 ASP A CA 1
ATOM 1897 C C . ASP A 1 276 ? -0.843 8.566 -17.589 1.00 39.66 276 ASP A C 1
ATOM 1899 O O . ASP A 1 276 ? -1.404 9.470 -16.978 1.00 39.66 276 ASP A O 1
ATOM 1903 N N . ASP A 1 277 ? 0.155 8.785 -18.445 1.00 39.88 277 ASP A N 1
ATOM 1904 C CA . ASP A 1 277 ? 0.073 9.832 -19.459 1.00 39.88 277 ASP A CA 1
ATOM 1905 C C . ASP A 1 277 ? 0.821 9.302 -20.690 1.00 39.88 277 ASP A C 1
ATOM 1907 O O . ASP A 1 277 ? 1.998 9.585 -20.931 1.00 39.88 277 ASP A O 1
ATOM 1911 N N . GLY A 1 278 ? 0.149 8.414 -21.430 1.00 43.41 278 GLY A N 1
ATOM 1912 C CA . GLY A 1 278 ? 0.547 7.930 -22.750 1.00 43.41 278 GLY A CA 1
ATOM 1913 C C . GLY A 1 278 ? 0.604 9.029 -23.818 1.00 43.41 278 GLY A C 1
ATOM 1914 O O . GLY A 1 278 ? 0.074 8.853 -24.914 1.00 43.41 278 GLY A O 1
ATOM 1915 N N . ASN A 1 279 ? 1.274 10.148 -23.540 1.00 37.22 279 ASN A N 1
ATOM 1916 C CA . ASN A 1 279 ? 1.621 11.129 -24.552 1.00 37.22 279 ASN A CA 1
ATOM 1917 C C . ASN A 1 279 ? 2.920 10.718 -25.252 1.00 37.22 279 ASN A C 1
ATOM 1919 O O . ASN A 1 279 ? 3.959 10.466 -24.638 1.00 37.22 279 ASN A O 1
ATOM 1923 N N . VAL A 1 280 ? 2.829 10.631 -26.580 1.00 44.69 280 VAL A N 1
ATOM 1924 C CA . VAL A 1 280 ? 3.937 10.342 -27.490 1.00 44.69 280 VAL A CA 1
ATOM 1925 C C . VAL A 1 280 ? 5.036 11.376 -27.268 1.00 44.69 280 VAL A C 1
ATOM 1927 O O . VAL A 1 280 ? 4.857 12.558 -27.545 1.00 44.69 280 VAL A O 1
ATOM 1930 N N . TRP A 1 281 ? 6.183 10.919 -26.775 1.00 34.12 281 TRP A N 1
ATOM 1931 C CA . TRP A 1 281 ? 7.391 11.727 -26.659 1.00 34.12 281 TRP A CA 1
ATOM 1932 C C . TRP A 1 281 ? 7.807 12.200 -28.063 1.00 34.12 281 TRP A C 1
ATOM 1934 O O . TRP A 1 281 ? 8.153 11.372 -28.909 1.00 34.12 281 TRP A O 1
ATOM 1944 N N . THR A 1 282 ? 7.728 13.506 -28.340 1.00 29.67 282 THR A N 1
ATOM 1945 C CA . THR A 1 282 ? 8.082 14.092 -29.650 1.00 29.67 282 THR A CA 1
ATOM 1946 C C . THR A 1 282 ? 9.536 14.552 -29.766 1.00 29.67 282 THR A C 1
ATOM 1948 O O . THR A 1 282 ? 9.878 15.189 -30.761 1.00 29.67 282 THR A O 1
ATOM 1951 N N . GLY A 1 283 ? 10.404 14.213 -28.812 1.00 37.09 283 GLY A N 1
ATOM 1952 C CA . GLY A 1 283 ? 11.845 14.465 -28.909 1.00 37.09 283 GLY A CA 1
ATOM 1953 C C . GLY A 1 283 ? 12.467 15.034 -27.652 1.00 37.09 283 GLY A C 1
ATOM 1954 O O . GLY A 1 283 ? 11.717 15.562 -26.802 1.00 37.09 283 GLY A O 1
#

Radius of gyration: 25.9 Å; chains: 1; bounding box: 77×57×68 Å

Foldseek 3Di:
DDDDDDDDDDDDDDDDDDDDDDDDPPPPPDPPVPQQDFAPLEEAEFQAAADAPKFKFFFPAWAAFQDQKTFTPFQCSRADPSPGGDAFNWKKKKAQAAQWDADLDFDLRGQHTPGLRRHGDMDIWTFHGDDGRMTGTPGGHRHIYDVVSLIMMMTEERHCEYEQALNGEYEWAADPQRDILDDHYHYNHYYHPNDYHDSVNRYWFAFADQQLQADPPQATLFAADSNWFTFFTAHNQGGDVSVVVSHHRADQRHNFQRWHRATGHPGDTDHGDDGDDSDDDPD